Protein AF-A0A5D6XL24-F1 (afdb_monomer_lite)

Radius of gyration: 28.13 Å; chains: 1; bounding box: 48×49×98 Å

Structure (mmCIF, N/CA/C/O backbone):
data_AF-A0A5D6XL24-F1
#
_entry.id   AF-A0A5D6XL24-F1
#
loop_
_atom_site.group_PDB
_atom_site.id
_atom_site.type_symbol
_atom_site.label_atom_id
_atom_site.label_alt_id
_atom_site.label_comp_id
_atom_site.label_asym_id
_atom_site.label_entity_id
_atom_site.label_seq_id
_atom_site.pdbx_PDB_ins_code
_atom_site.Cartn_x
_atom_site.Cartn_y
_atom_site.Cartn_z
_atom_site.occupancy
_atom_site.B_iso_or_equiv
_atom_site.auth_seq_id
_atom_site.auth_comp_id
_atom_site.auth_asym_id
_atom_site.auth_atom_id
_atom_site.pdbx_PDB_model_num
ATOM 1 N N . MET A 1 1 ? -15.319 -16.644 71.732 1.00 68.75 1 MET A N 1
ATOM 2 C CA . MET A 1 1 ? -14.221 -17.436 71.135 1.00 68.75 1 MET A CA 1
ATOM 3 C C . MET A 1 1 ? -14.433 -17.810 69.665 1.00 68.75 1 MET A C 1
ATOM 5 O O . MET A 1 1 ? -13.735 -17.250 68.830 1.00 68.75 1 MET A O 1
ATOM 9 N N . GLU A 1 2 ? -15.360 -18.699 69.285 1.00 84.12 2 GLU A N 1
ATOM 10 C CA . GLU A 1 2 ? -15.433 -19.182 67.883 1.00 84.12 2 GLU A CA 1
ATOM 11 C C . GLU A 1 2 ? -15.864 -18.101 66.864 1.00 84.12 2 GLU A C 1
ATOM 13 O O . GLU A 1 2 ? -15.316 -18.002 65.763 1.00 84.12 2 GLU A O 1
ATOM 18 N N . LEU A 1 3 ? -16.807 -17.234 67.251 1.00 85.12 3 LEU A N 1
ATOM 19 C CA . LEU A 1 3 ? -17.254 -16.092 66.442 1.00 85.12 3 LEU A CA 1
ATOM 20 C C . LEU A 1 3 ? -16.160 -15.030 66.265 1.00 85.12 3 LEU A C 1
ATOM 22 O O . LEU A 1 3 ? -15.996 -14.491 65.174 1.00 85.12 3 LEU A O 1
ATOM 26 N N . GLU A 1 4 ? -15.365 -14.767 67.300 1.00 88.06 4 GLU A N 1
ATOM 27 C CA . GLU A 1 4 ? -14.260 -13.799 67.238 1.00 88.06 4 GLU A CA 1
ATOM 28 C C . GLU A 1 4 ? -13.147 -14.275 66.304 1.00 88.06 4 GLU A C 1
ATOM 30 O O . GLU A 1 4 ? -12.581 -13.480 65.553 1.00 88.06 4 GLU A O 1
ATOM 35 N N . PHE A 1 5 ? -12.868 -15.581 66.294 1.00 90.62 5 PHE A N 1
ATOM 36 C CA . PHE A 1 5 ? -11.918 -16.178 65.361 1.00 90.62 5 PHE A CA 1
ATOM 37 C C . PHE A 1 5 ? -12.410 -16.071 63.910 1.00 90.62 5 PHE A C 1
ATOM 39 O O . PHE A 1 5 ? -11.653 -15.681 63.017 1.00 90.62 5 PHE A O 1
ATOM 46 N N . LYS A 1 6 ? -13.703 -16.337 63.671 1.00 91.56 6 LYS A N 1
ATOM 47 C CA . LYS A 1 6 ? -14.336 -16.144 62.355 1.00 91.56 6 LYS A CA 1
ATOM 48 C C . LYS A 1 6 ? -14.276 -14.677 61.914 1.00 91.56 6 LYS A C 1
ATOM 50 O O . LYS A 1 6 ? -13.905 -14.421 60.769 1.00 91.56 6 LYS A O 1
ATOM 55 N N . CYS A 1 7 ? -14.540 -13.730 62.817 1.00 91.88 7 CYS A N 1
ATOM 56 C CA . CYS A 1 7 ? -14.430 -12.293 62.551 1.00 91.88 7 CYS A CA 1
ATOM 57 C C . CYS A 1 7 ? -12.998 -11.888 62.171 1.00 91.88 7 CYS A C 1
ATOM 59 O O . CYS A 1 7 ? -12.798 -11.294 61.115 1.00 91.88 7 CYS A O 1
ATOM 61 N N . LYS A 1 8 ? -11.986 -12.287 62.957 1.00 93.00 8 LYS A N 1
ATOM 62 C CA . LYS A 1 8 ? -10.567 -12.008 62.656 1.00 93.00 8 LYS A CA 1
ATOM 63 C C . LYS A 1 8 ? -10.113 -12.595 61.318 1.00 93.00 8 LYS A C 1
ATOM 65 O O . LYS A 1 8 ? -9.326 -11.975 60.605 1.00 93.00 8 LYS A O 1
ATOM 70 N N . ARG A 1 9 ? -10.612 -13.780 60.955 1.00 92.94 9 ARG A N 1
ATOM 71 C CA . ARG A 1 9 ? -10.308 -14.426 59.669 1.00 92.94 9 ARG A CA 1
ATOM 72 C C . ARG A 1 9 ? -10.971 -13.711 58.489 1.00 92.94 9 ARG A C 1
ATOM 74 O O . ARG A 1 9 ? -10.392 -13.630 57.410 1.00 92.94 9 ARG A O 1
ATOM 81 N N . LEU A 1 10 ? -12.194 -13.215 58.669 1.00 92.12 10 LEU A N 1
ATOM 82 C CA . LEU A 1 10 ? -12.898 -12.455 57.635 1.00 92.12 10 LEU A CA 1
ATOM 83 C C . LEU A 1 10 ? -12.269 -11.076 57.425 1.00 92.12 10 LEU A C 1
ATOM 85 O O . LEU A 1 10 ? -12.111 -10.669 56.278 1.00 92.12 10 LEU A O 1
ATOM 89 N N . THR A 1 11 ? -11.838 -10.390 58.486 1.00 92.56 11 THR A N 1
ATOM 90 C CA . THR A 1 11 ? -11.171 -9.084 58.362 1.00 92.56 11 THR A CA 1
ATOM 91 C C . THR A 1 11 ? -9.822 -9.187 57.655 1.00 92.56 11 THR A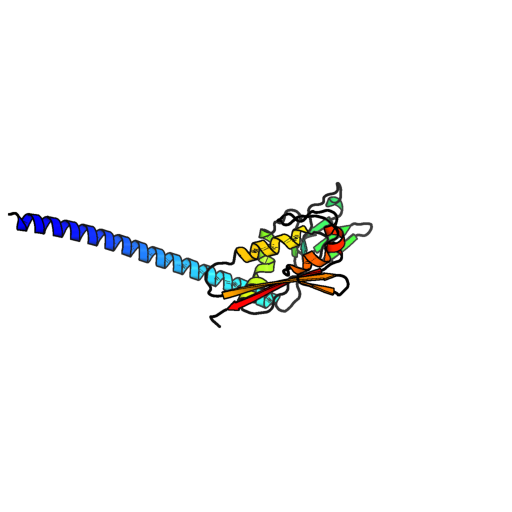 C 1
ATOM 93 O O . THR A 1 11 ? -9.527 -8.355 56.800 1.00 92.56 11 THR A O 1
ATOM 96 N N . THR A 1 12 ? -9.034 -10.233 57.922 1.00 92.56 12 THR A N 1
ATOM 97 C CA . THR A 1 12 ? -7.778 -10.489 57.189 1.00 92.56 12 THR A CA 1
ATOM 98 C C . THR A 1 12 ? -8.023 -10.805 55.715 1.00 92.56 12 THR A C 1
ATOM 100 O O . THR A 1 12 ? -7.336 -10.253 54.857 1.00 92.56 12 THR A O 1
ATOM 103 N N . LYS A 1 13 ? -9.037 -11.620 55.391 1.00 93.94 13 LYS A N 1
ATOM 104 C CA . LYS A 1 13 ? -9.430 -11.869 53.991 1.00 93.94 13 LYS A CA 1
ATOM 105 C C . LYS A 1 13 ? -9.904 -10.598 53.283 1.00 93.94 13 LYS A C 1
ATOM 107 O O . LYS A 1 13 ? -9.530 -10.373 52.137 1.00 93.94 13 LYS A O 1
ATOM 112 N N . LEU A 1 14 ? -10.685 -9.759 53.962 1.00 93.50 14 LEU A N 1
ATOM 113 C CA . LEU A 1 14 ? -11.158 -8.480 53.430 1.00 93.50 14 LEU A CA 1
ATOM 114 C C . LEU A 1 14 ? -9.991 -7.513 53.174 1.00 93.50 14 LEU A C 1
ATOM 116 O O . LEU A 1 14 ? -9.965 -6.846 52.144 1.00 93.50 14 LEU A O 1
ATOM 120 N N . ALA A 1 15 ? -9.018 -7.452 54.086 1.00 93.56 15 ALA A N 1
ATOM 121 C CA . ALA A 1 15 ? -7.820 -6.633 53.926 1.00 93.56 15 ALA A CA 1
ATOM 122 C C . ALA A 1 15 ? -6.964 -7.101 52.737 1.00 93.56 15 ALA A C 1
ATOM 124 O O . ALA A 1 15 ? -6.562 -6.275 51.920 1.00 93.56 15 ALA A O 1
ATOM 125 N N . ALA A 1 16 ? -6.760 -8.414 52.587 1.00 92.38 16 ALA A N 1
ATOM 126 C CA . ALA A 1 16 ? -6.043 -8.987 51.447 1.00 92.38 16 ALA A CA 1
ATOM 127 C C . ALA A 1 16 ? -6.763 -8.720 50.111 1.00 92.38 16 ALA A C 1
ATOM 129 O O . ALA A 1 16 ? -6.128 -8.306 49.144 1.00 92.38 16 ALA A O 1
ATOM 130 N N . ALA A 1 17 ? -8.092 -8.880 50.070 1.00 91.94 17 ALA A N 1
ATOM 131 C CA . ALA A 1 17 ? -8.894 -8.594 48.880 1.00 91.94 17 ALA A CA 1
ATOM 132 C C . ALA A 1 17 ? -8.852 -7.105 48.497 1.00 91.94 17 ALA A C 1
ATOM 134 O O . ALA A 1 17 ? -8.705 -6.774 47.323 1.00 91.94 17 ALA A O 1
ATOM 135 N N . ARG A 1 18 ? -8.911 -6.195 49.479 1.00 93.25 18 ARG A N 1
ATOM 136 C CA . ARG A 1 18 ? -8.769 -4.749 49.243 1.00 93.25 18 ARG A CA 1
ATOM 137 C C . ARG A 1 18 ? -7.383 -4.386 48.717 1.00 93.25 18 ARG A C 1
ATOM 139 O O . ARG A 1 18 ? -7.301 -3.603 47.780 1.00 93.25 18 ARG A O 1
ATOM 146 N N . ALA A 1 19 ? -6.322 -4.980 49.268 1.00 90.44 19 ALA A N 1
ATOM 147 C CA . ALA A 1 19 ? -4.955 -4.769 48.793 1.00 90.44 19 ALA A CA 1
ATOM 148 C C . ALA A 1 19 ? -4.774 -5.239 47.337 1.00 90.44 19 ALA A C 1
ATOM 150 O O . ALA A 1 19 ? -4.209 -4.518 46.512 1.00 90.44 19 ALA A O 1
ATOM 151 N N . GLN A 1 20 ? -5.326 -6.408 46.991 1.00 91.25 20 GLN A N 1
ATOM 152 C CA . GLN A 1 20 ? -5.359 -6.884 45.606 1.00 91.25 20 GLN A CA 1
ATOM 153 C C . GLN A 1 20 ? -6.160 -5.939 44.703 1.00 91.25 20 GLN A C 1
ATOM 155 O O . GLN A 1 20 ? -5.697 -5.587 43.621 1.00 91.25 20 GLN A O 1
ATOM 160 N N . GLN A 1 21 ? -7.322 -5.464 45.155 1.00 91.94 21 GLN A N 1
ATOM 161 C CA . GLN A 1 21 ? -8.157 -4.544 44.385 1.00 91.94 21 GLN A CA 1
ATOM 162 C C . GLN A 1 21 ? -7.471 -3.192 44.136 1.00 91.94 21 GLN A C 1
ATOM 164 O O . GLN A 1 21 ? -7.582 -2.650 43.037 1.00 91.94 21 GLN A O 1
ATOM 169 N N . THR A 1 22 ? -6.716 -2.665 45.104 1.00 90.88 22 THR A N 1
ATOM 170 C CA . THR A 1 22 ? -5.909 -1.453 44.905 1.00 90.88 22 THR A CA 1
ATOM 171 C C . THR A 1 22 ? -4.757 -1.675 43.926 1.00 90.88 22 THR A C 1
ATOM 173 O O . THR A 1 22 ? -4.517 -0.802 43.094 1.00 90.88 22 THR A O 1
ATOM 176 N N . SER A 1 23 ? -4.100 -2.844 43.959 1.00 91.88 23 SER A N 1
ATOM 177 C CA . SER A 1 23 ? -3.037 -3.197 43.001 1.00 91.88 23 SER A CA 1
ATOM 178 C C . SER A 1 23 ? -3.580 -3.262 41.574 1.00 91.88 23 SER A C 1
ATOM 180 O O . SER A 1 23 ? -3.112 -2.536 40.700 1.00 91.88 23 SER A O 1
ATOM 182 N N . PHE A 1 24 ? -4.652 -4.034 41.356 1.00 89.56 24 PHE A N 1
ATOM 183 C CA . PHE A 1 24 ? -5.295 -4.142 40.045 1.00 89.56 24 PHE A CA 1
ATOM 184 C C . PHE A 1 24 ? -5.853 -2.805 39.550 1.00 89.56 24 PHE A C 1
ATOM 186 O O . PHE A 1 24 ? -5.834 -2.534 38.350 1.00 89.56 24 PHE A O 1
ATOM 193 N N . SER A 1 25 ? -6.357 -1.946 40.440 1.00 89.75 25 SER A N 1
ATOM 194 C CA . SER A 1 25 ? -6.802 -0.605 40.050 1.00 89.75 25 SER A CA 1
ATOM 195 C C . SER A 1 25 ? -5.637 0.264 39.571 1.00 89.75 25 SER A C 1
ATOM 197 O O . SER A 1 25 ? -5.811 0.999 38.601 1.00 89.75 25 SER A O 1
ATOM 199 N N . GLY A 1 26 ? -4.473 0.185 40.222 1.00 90.12 26 GLY A N 1
ATOM 200 C CA . GLY A 1 26 ? -3.261 0.896 39.803 1.00 90.12 26 GLY A CA 1
ATOM 201 C C . GLY A 1 26 ? -2.696 0.378 38.477 1.00 90.12 26 GLY A C 1
ATOM 202 O O . GLY A 1 26 ? -2.314 1.160 37.611 1.00 90.12 26 GLY A O 1
ATOM 203 N N . GLU A 1 27 ? -2.711 -0.937 38.268 1.00 89.75 27 GLU A N 1
ATOM 204 C CA . GLU A 1 27 ? -2.311 -1.545 36.992 1.00 89.75 27 GLU A CA 1
ATOM 205 C C . GLU A 1 27 ? -3.253 -1.133 35.849 1.00 89.75 27 GLU A C 1
ATOM 207 O O . GLU A 1 27 ? -2.798 -0.761 34.767 1.00 89.75 27 GLU A O 1
ATOM 212 N N . ASN A 1 28 ? -4.567 -1.105 36.095 1.00 86.69 28 ASN A N 1
ATOM 213 C CA . ASN A 1 28 ? -5.549 -0.665 35.104 1.00 86.69 28 ASN A CA 1
ATOM 214 C C . ASN A 1 28 ? -5.407 0.819 34.738 1.00 86.69 28 ASN A C 1
ATOM 216 O O . ASN A 1 28 ? -5.603 1.183 33.576 1.00 86.69 28 ASN A O 1
ATOM 220 N N . THR A 1 29 ? -5.085 1.698 35.692 1.00 90.06 29 THR A N 1
ATOM 221 C CA . THR A 1 29 ? -4.832 3.111 35.371 1.00 90.06 29 THR A CA 1
ATOM 222 C C . THR A 1 29 ? -3.547 3.269 34.567 1.00 90.06 29 THR A C 1
ATOM 224 O O . THR A 1 29 ? -3.557 4.014 33.588 1.00 90.06 29 THR A O 1
ATOM 227 N N . ALA A 1 30 ? -2.488 2.524 34.896 1.00 91.12 30 ALA A N 1
ATOM 228 C CA . ALA A 1 30 ? -1.249 2.521 34.123 1.00 91.12 30 ALA A CA 1
ATOM 229 C C . ALA A 1 30 ? -1.480 2.047 32.677 1.00 91.12 30 ALA A C 1
ATOM 231 O O . ALA A 1 30 ? -1.085 2.736 31.739 1.00 91.12 30 ALA A O 1
ATOM 232 N N . MET A 1 31 ? -2.208 0.940 32.481 1.00 88.06 31 MET A N 1
ATOM 233 C CA . MET A 1 31 ? -2.565 0.442 31.144 1.00 88.06 31 MET A CA 1
ATOM 234 C C . MET A 1 31 ? -3.417 1.437 30.344 1.00 88.06 31 MET A C 1
ATOM 236 O O . MET A 1 31 ? -3.244 1.580 29.137 1.00 88.06 31 MET A O 1
ATOM 240 N N . ARG A 1 32 ? -4.337 2.159 30.995 1.00 87.12 32 ARG A N 1
ATOM 241 C CA . ARG A 1 32 ? -5.140 3.197 30.324 1.00 87.12 32 ARG A CA 1
ATOM 242 C C . ARG A 1 32 ? -4.302 4.401 29.904 1.00 87.12 32 ARG A C 1
ATOM 244 O O . ARG A 1 32 ? -4.592 5.003 28.874 1.00 87.12 32 ARG A O 1
ATOM 251 N N . MET A 1 33 ? -3.291 4.766 30.688 1.00 90.38 33 MET A N 1
ATOM 252 C CA . MET A 1 33 ? -2.374 5.852 30.340 1.00 90.38 33 MET A CA 1
ATOM 253 C C . MET A 1 33 ? -1.497 5.471 29.145 1.00 90.38 33 MET A C 1
ATOM 255 O O . MET A 1 33 ? -1.446 6.230 28.181 1.00 90.38 33 MET A O 1
ATOM 259 N N . THR A 1 34 ? -0.907 4.272 29.144 1.00 90.50 34 THR A N 1
ATOM 260 C CA . THR A 1 34 ? -0.096 3.802 28.008 1.00 90.50 34 THR A CA 1
ATOM 261 C C . THR A 1 34 ? -0.927 3.645 26.734 1.00 90.50 34 THR A C 1
ATOM 263 O O . THR A 1 34 ? -0.466 4.019 25.657 1.00 90.50 34 THR A O 1
ATOM 266 N N . ALA A 1 35 ? -2.176 3.174 26.837 1.00 83.50 35 ALA A N 1
ATOM 267 C CA . ALA A 1 35 ? -3.100 3.119 25.702 1.00 83.50 35 ALA A CA 1
ATOM 268 C C . ALA A 1 35 ? -3.354 4.512 25.101 1.00 83.50 35 ALA A C 1
ATOM 270 O O . ALA A 1 35 ? -3.243 4.685 23.891 1.00 83.50 35 ALA A O 1
ATOM 271 N N . ARG A 1 36 ? -3.600 5.529 25.940 1.00 86.50 36 ARG A N 1
ATOM 272 C CA . ARG A 1 36 ? -3.783 6.920 25.487 1.00 86.50 36 ARG A CA 1
ATOM 273 C C . ARG A 1 36 ? -2.531 7.499 24.835 1.00 86.50 36 ARG A C 1
ATOM 275 O O . ARG A 1 36 ? -2.643 8.234 23.859 1.00 86.50 36 ARG A O 1
ATOM 282 N N . GLU A 1 37 ? -1.348 7.192 25.358 1.00 89.94 37 GLU A N 1
ATOM 283 C CA . GLU A 1 37 ? -0.078 7.623 24.762 1.00 89.94 37 GLU A CA 1
ATOM 284 C C . GLU A 1 37 ? 0.131 6.994 23.379 1.00 89.94 37 GLU A C 1
ATOM 286 O O . GLU A 1 37 ? 0.465 7.696 22.424 1.00 89.94 37 GLU A O 1
ATOM 291 N N . LEU A 1 38 ? -0.134 5.692 23.242 1.00 81.25 38 LEU A N 1
ATOM 292 C CA . LEU A 1 38 ? -0.108 4.983 21.960 1.00 81.25 38 LEU A CA 1
ATOM 293 C C . LEU A 1 38 ? -1.138 5.553 20.971 1.00 81.25 38 LEU A C 1
ATOM 295 O O . LEU A 1 38 ? -0.808 5.786 19.807 1.00 81.25 38 LEU A O 1
ATOM 299 N N . GLU A 1 39 ? -2.360 5.842 21.418 1.00 81.69 39 GLU A N 1
ATOM 300 C CA . GLU A 1 39 ? -3.399 6.502 20.613 1.00 81.69 39 GLU A CA 1
ATOM 301 C C . GLU A 1 39 ? -2.982 7.916 20.174 1.00 81.69 39 GLU A C 1
ATOM 303 O O . GLU A 1 39 ? -3.166 8.301 19.019 1.00 81.69 39 GLU A O 1
ATOM 308 N N . ALA A 1 40 ? -2.367 8.699 21.063 1.00 81.50 40 ALA A N 1
ATOM 309 C CA . ALA A 1 40 ? -1.881 10.035 20.735 1.00 81.50 40 ALA A CA 1
ATOM 310 C C . ALA A 1 40 ? -0.725 9.986 19.723 1.00 81.50 40 ALA A C 1
ATOM 312 O O . ALA A 1 40 ? -0.732 10.733 18.741 1.00 81.50 40 ALA A O 1
ATOM 313 N N . MET A 1 41 ? 0.240 9.081 19.920 1.00 83.06 41 MET A N 1
ATOM 314 C CA . MET A 1 41 ? 1.359 8.891 18.993 1.00 83.06 41 MET A CA 1
ATOM 315 C C . MET A 1 41 ? 0.889 8.417 17.621 1.00 83.06 41 MET A C 1
ATOM 317 O O . MET A 1 41 ? 1.332 8.948 16.601 1.00 83.06 41 MET A O 1
ATOM 321 N N . THR A 1 42 ? -0.023 7.444 17.579 1.00 75.81 42 THR A N 1
ATOM 322 C CA . THR A 1 42 ? -0.601 6.982 16.314 1.00 75.81 42 THR A CA 1
ATOM 323 C C . THR A 1 42 ? -1.315 8.137 15.623 1.00 75.81 42 THR A C 1
ATOM 325 O O . THR A 1 42 ? -0.986 8.432 14.476 1.00 75.81 42 THR A O 1
ATOM 328 N N . LYS A 1 43 ? -2.200 8.871 16.309 1.00 75.06 43 LYS A N 1
ATOM 329 C CA . LYS A 1 43 ? -2.902 10.037 15.745 1.00 75.06 43 LYS A CA 1
ATOM 330 C C . LYS A 1 43 ? -1.948 11.100 15.185 1.00 75.06 43 LYS A C 1
ATOM 332 O O . LYS A 1 43 ? -2.201 11.626 14.102 1.00 75.06 43 LYS A O 1
ATOM 337 N N . ALA A 1 44 ? -0.837 11.383 15.865 1.00 80.94 44 ALA A N 1
ATOM 338 C CA . ALA A 1 44 ? 0.185 12.304 15.366 1.00 80.94 44 ALA A CA 1
ATOM 339 C C . ALA A 1 44 ? 0.864 11.781 14.085 1.00 80.94 44 ALA A C 1
ATOM 341 O O . ALA A 1 44 ? 1.035 12.529 13.121 1.00 80.94 44 ALA A O 1
ATOM 342 N N . ALA A 1 45 ? 1.196 10.488 14.028 1.00 80.50 45 ALA A N 1
ATOM 343 C CA . ALA A 1 45 ? 1.735 9.864 12.818 1.00 80.50 45 ALA A CA 1
ATOM 344 C C . ALA A 1 45 ? 0.733 9.919 11.646 1.00 80.50 45 ALA A C 1
ATOM 346 O O . ALA A 1 45 ? 1.119 10.233 10.516 1.00 80.50 45 ALA A O 1
ATOM 347 N N . TRP A 1 46 ? -0.558 9.690 11.915 1.00 73.94 46 TRP A N 1
ATOM 348 C CA . TRP A 1 46 ? -1.643 9.837 10.937 1.00 73.94 46 TRP A CA 1
ATOM 349 C C . TRP A 1 46 ? -1.736 11.269 10.394 1.00 73.94 46 TRP A C 1
ATOM 351 O O . TRP A 1 46 ? -1.852 11.455 9.183 1.00 73.94 46 TRP A O 1
ATOM 361 N N . GLN A 1 47 ? -1.612 12.285 11.252 1.00 75.19 47 GLN A N 1
ATOM 362 C CA . GLN A 1 47 ? -1.603 13.692 10.831 1.00 75.19 47 GLN A CA 1
ATOM 363 C C . GLN A 1 47 ? -0.414 14.022 9.920 1.00 75.19 47 GLN A C 1
ATOM 365 O O . GLN A 1 47 ? -0.597 14.665 8.887 1.00 75.19 47 GLN A O 1
ATOM 370 N N . GLN A 1 48 ? 0.788 13.534 10.239 1.00 81.19 48 GLN A N 1
ATOM 371 C CA . GLN A 1 48 ? 1.966 13.735 9.384 1.00 81.19 48 GLN A CA 1
ATOM 372 C C . GLN A 1 48 ? 1.803 13.082 8.003 1.00 81.19 48 GLN A C 1
ATOM 374 O O . GLN A 1 48 ? 2.206 13.649 6.984 1.00 81.19 48 GLN A O 1
ATOM 379 N N . LEU A 1 49 ? 1.215 11.882 7.950 1.00 76.50 49 LEU A N 1
ATOM 380 C CA . LEU A 1 49 ? 0.900 11.201 6.691 1.00 76.50 49 LEU A CA 1
ATOM 381 C C . LEU A 1 49 ? -0.161 11.959 5.884 1.00 76.50 49 LEU A C 1
ATOM 383 O O . LEU A 1 49 ? -0.019 12.067 4.666 1.00 76.50 49 LEU A O 1
ATOM 387 N N . ALA A 1 50 ? -1.175 12.518 6.546 1.00 71.12 50 ALA A N 1
ATOM 388 C CA . ALA A 1 50 ? -2.211 13.326 5.908 1.00 71.12 50 ALA A CA 1
ATOM 389 C C . ALA A 1 50 ? -1.653 14.642 5.336 1.00 71.12 50 ALA A C 1
ATOM 391 O O . ALA A 1 50 ? -1.979 15.011 4.212 1.00 71.12 50 ALA A O 1
ATOM 392 N N . GLU A 1 51 ? -0.756 15.328 6.046 1.00 76.75 51 GLU A N 1
ATOM 393 C CA . GLU A 1 51 ? -0.099 16.534 5.525 1.00 76.75 51 GLU A CA 1
ATOM 394 C C . GLU A 1 51 ? 0.760 16.218 4.291 1.00 76.75 51 GLU A C 1
ATOM 396 O O . GLU A 1 51 ? 0.703 16.918 3.275 1.00 76.75 51 GLU A O 1
ATOM 401 N N . LYS A 1 52 ? 1.520 15.113 4.347 1.00 73.38 52 LYS A N 1
ATOM 402 C CA . LYS A 1 52 ? 2.225 14.595 3.171 1.00 73.38 52 LYS A CA 1
ATOM 403 C C . LYS A 1 52 ? 1.238 14.316 2.043 1.00 73.38 52 LYS A C 1
ATOM 405 O O . LYS A 1 52 ? 1.512 14.717 0.922 1.00 73.38 52 LYS A O 1
ATOM 410 N N . TYR A 1 53 ? 0.095 13.689 2.316 1.00 70.44 53 TYR A N 1
ATOM 411 C CA . TYR A 1 53 ? -0.934 13.446 1.306 1.00 70.44 53 TYR A CA 1
ATOM 412 C C . TYR A 1 53 ? -1.422 14.734 0.634 1.00 70.44 53 TYR A C 1
ATOM 414 O O . TYR A 1 53 ? -1.450 14.772 -0.590 1.00 70.44 53 TYR A O 1
ATOM 422 N N . TYR A 1 54 ? -1.746 15.792 1.382 1.00 64.12 54 TYR A N 1
ATOM 423 C CA . TYR A 1 54 ? -2.208 17.050 0.781 1.00 64.12 54 TYR A CA 1
ATOM 424 C C . TYR A 1 54 ? -1.203 17.596 -0.240 1.00 64.12 54 TYR A C 1
ATOM 426 O O . TYR A 1 54 ? -1.581 17.918 -1.364 1.00 64.12 54 TYR A O 1
ATOM 434 N N . LYS A 1 55 ? 0.093 17.575 0.095 1.00 65.00 55 LYS A N 1
ATOM 435 C CA . LYS A 1 55 ? 1.184 17.958 -0.823 1.00 65.00 55 LYS A CA 1
ATOM 436 C C . LYS A 1 55 ? 1.305 17.039 -2.045 1.00 65.00 55 LYS A C 1
ATOM 438 O O . LYS A 1 55 ? 1.833 17.447 -3.072 1.00 65.00 55 LYS A 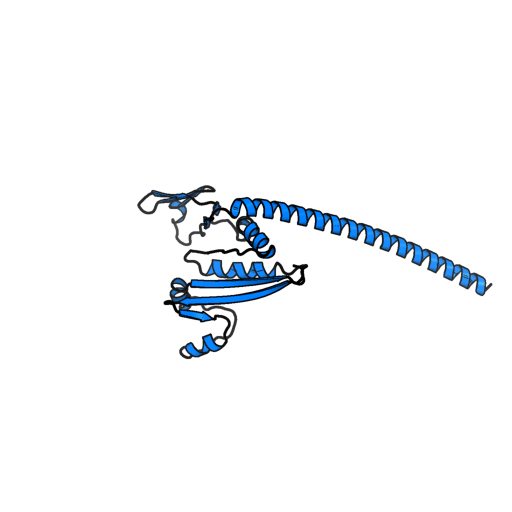O 1
ATOM 443 N N . LEU A 1 56 ? 0.854 15.793 -1.923 1.00 65.75 56 LEU A N 1
ATOM 444 C CA . LEU A 1 56 ? 0.920 14.764 -2.961 1.00 65.75 56 LEU A CA 1
ATOM 445 C C . LEU A 1 56 ? -0.344 14.692 -3.826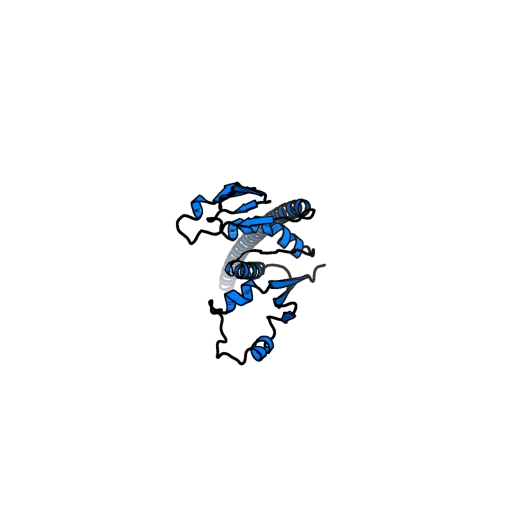 1.00 65.75 56 LEU A C 1
ATOM 447 O O . LEU A 1 56 ? -0.282 14.151 -4.925 1.00 65.75 56 LEU A O 1
ATOM 451 N N . SER A 1 57 ? -1.473 15.208 -3.340 1.00 64.56 57 SER A N 1
ATOM 452 C CA . SER A 1 57 ? -2.775 15.139 -4.013 1.00 64.56 57 SER A CA 1
ATOM 453 C C . SER A 1 57 ? -2.853 15.989 -5.285 1.00 64.56 57 SER A C 1
ATOM 455 O O . SER A 1 57 ? -3.659 15.696 -6.162 1.00 64.56 57 SER A O 1
ATOM 457 N N . ASP A 1 58 ? -1.969 16.978 -5.421 1.00 70.81 58 ASP A N 1
ATOM 458 C CA . ASP A 1 58 ? -1.968 17.935 -6.533 1.00 70.81 58 ASP A CA 1
ATOM 459 C C . ASP A 1 58 ? -1.134 17.470 -7.748 1.00 70.81 58 ASP A C 1
ATOM 461 O O . ASP A 1 58 ? -1.059 18.143 -8.774 1.00 70.81 58 ASP A O 1
ATOM 465 N N . ARG A 1 59 ? -0.464 16.306 -7.669 1.00 79.75 59 ARG A N 1
ATOM 466 C CA . ARG A 1 59 ? 0.392 15.818 -8.763 1.00 79.75 59 ARG A CA 1
ATOM 467 C C . ARG A 1 59 ? 0.463 14.295 -8.852 1.00 79.75 59 ARG A C 1
ATOM 469 O O . ARG A 1 59 ? 0.645 13.593 -7.861 1.00 79.75 59 ARG A O 1
ATOM 476 N N . VAL A 1 60 ? 0.441 13.778 -10.084 1.00 86.12 60 VAL A N 1
ATOM 477 C CA . VAL A 1 60 ? 0.768 12.371 -10.368 1.00 86.12 60 VAL A CA 1
ATOM 478 C C . VAL A 1 60 ? 2.236 12.102 -10.044 1.00 86.12 60 VAL A C 1
ATOM 480 O O . VAL A 1 60 ? 3.124 12.763 -10.585 1.00 86.12 60 VAL A O 1
ATOM 483 N N . ARG A 1 61 ? 2.484 11.090 -9.206 1.00 86.94 61 ARG A N 1
ATOM 484 C CA . ARG A 1 61 ? 3.833 10.633 -8.866 1.00 86.94 61 ARG A CA 1
ATOM 485 C C . ARG A 1 61 ? 4.246 9.386 -9.627 1.00 86.94 61 ARG A C 1
ATOM 487 O O . ARG A 1 61 ? 3.468 8.444 -9.766 1.00 86.94 61 ARG A O 1
ATOM 494 N N . VAL A 1 62 ? 5.511 9.352 -10.023 1.00 89.12 62 VAL A N 1
ATOM 495 C CA . VAL A 1 62 ? 6.163 8.225 -10.677 1.00 89.12 62 VAL A CA 1
ATOM 496 C C . VAL A 1 62 ? 7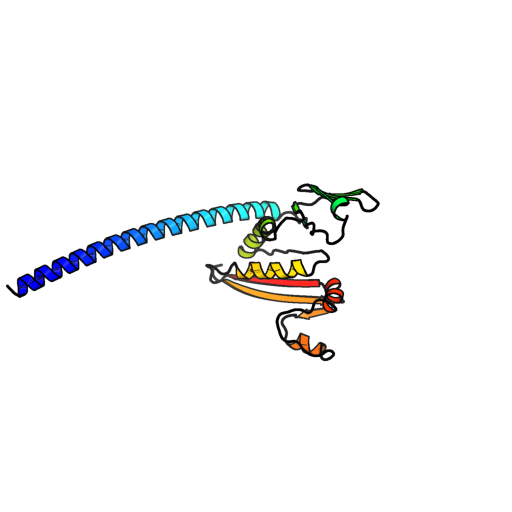.366 7.797 -9.849 1.00 89.12 62 VAL A C 1
ATOM 498 O O . VAL A 1 62 ? 8.361 8.509 -9.716 1.00 89.12 62 VAL A O 1
ATOM 501 N N . ILE A 1 63 ? 7.270 6.590 -9.305 1.00 89.38 63 ILE A N 1
ATOM 502 C CA . ILE A 1 63 ? 8.324 5.950 -8.523 1.00 89.38 63 ILE A CA 1
ATOM 503 C C . ILE A 1 63 ? 8.945 4.854 -9.382 1.00 89.38 63 ILE A C 1
ATOM 505 O O . ILE A 1 63 ? 8.238 4.001 -9.919 1.00 89.38 63 ILE A O 1
ATOM 509 N N . CYS A 1 64 ? 10.269 4.854 -9.484 1.00 89.69 64 CYS A N 1
ATOM 510 C CA . CYS A 1 64 ? 11.022 3.809 -10.159 1.00 89.69 64 CYS A CA 1
ATOM 511 C C . CYS A 1 64 ? 11.582 2.819 -9.134 1.00 89.69 64 CYS A C 1
ATOM 513 O O . CYS A 1 64 ? 12.105 3.221 -8.096 1.00 89.69 64 CYS A O 1
ATOM 515 N N . ARG A 1 65 ? 11.515 1.519 -9.435 1.00 88.44 65 ARG A N 1
ATOM 516 C CA . ARG A 1 65 ? 12.230 0.479 -8.690 1.00 88.44 65 ARG A CA 1
ATOM 517 C C . ARG A 1 65 ? 13.111 -0.305 -9.645 1.00 88.44 65 ARG A C 1
ATOM 519 O O . ARG A 1 65 ? 12.602 -0.981 -10.539 1.00 88.44 65 ARG A O 1
ATOM 526 N N . VAL A 1 66 ? 14.417 -0.253 -9.418 1.00 85.94 66 VAL A N 1
ATOM 527 C CA . VAL A 1 66 ? 15.376 -1.079 -10.146 1.00 85.94 66 VAL A CA 1
ATOM 528 C C . VAL A 1 66 ? 15.309 -2.496 -9.580 1.00 85.94 66 VAL A C 1
ATOM 530 O O . VAL A 1 66 ? 15.353 -2.698 -8.369 1.00 85.94 66 VAL A O 1
ATOM 533 N N . ARG A 1 67 ? 15.146 -3.495 -10.450 1.00 79.81 67 ARG A N 1
ATOM 534 C CA . ARG A 1 67 ? 15.181 -4.905 -10.045 1.00 79.81 67 ARG A CA 1
ATOM 535 C C . ARG A 1 67 ? 16.628 -5.382 -10.002 1.00 79.81 67 ARG A C 1
ATOM 537 O O . ARG A 1 67 ? 17.415 -4.998 -10.861 1.00 79.81 67 ARG A O 1
ATOM 544 N N . THR A 1 68 ? 16.935 -6.278 -9.067 1.00 77.62 68 THR A N 1
ATOM 545 C CA . THR A 1 68 ? 18.201 -7.015 -9.045 1.00 77.62 68 THR A CA 1
ATOM 546 C C . THR A 1 68 ? 18.440 -7.688 -10.400 1.00 77.62 68 THR A C 1
ATOM 548 O O . THR A 1 68 ? 17.584 -8.466 -10.849 1.00 77.62 68 THR A O 1
ATOM 551 N N . PRO A 1 69 ? 19.541 -7.357 -11.089 1.00 69.62 69 PRO A N 1
ATOM 552 C CA . PRO A 1 69 ? 19.817 -7.907 -12.402 1.00 69.62 69 PRO A CA 1
ATOM 553 C C . PRO A 1 69 ? 20.056 -9.412 -12.325 1.00 69.62 69 PRO A C 1
ATOM 555 O O . PRO A 1 69 ? 20.762 -9.917 -11.460 1.00 69.62 69 PRO A O 1
ATOM 558 N N . THR A 1 70 ? 19.449 -10.140 -13.256 1.00 67.62 70 THR A N 1
ATOM 559 C CA . THR A 1 70 ? 19.587 -11.598 -13.368 1.00 67.62 70 THR A CA 1
ATOM 560 C C . THR A 1 70 ? 20.698 -12.014 -14.331 1.00 67.62 70 THR A C 1
ATOM 562 O O . THR A 1 70 ? 21.115 -13.169 -14.317 1.00 67.62 70 THR A O 1
ATOM 565 N N . ALA A 1 71 ? 21.189 -11.089 -15.160 1.00 68.19 71 ALA A N 1
ATOM 566 C CA . ALA A 1 71 ? 22.262 -11.316 -16.122 1.00 68.19 71 ALA A CA 1
ATOM 567 C C . ALA A 1 71 ? 23.577 -10.681 -15.643 1.00 68.19 71 ALA A C 1
ATOM 569 O O . ALA A 1 71 ? 23.592 -9.544 -15.164 1.00 68.19 71 ALA A O 1
ATOM 570 N N . ARG A 1 72 ? 24.695 -11.402 -15.816 1.00 61.91 72 ARG A N 1
ATOM 571 C CA . ARG A 1 72 ? 26.040 -10.875 -15.529 1.00 61.91 72 ARG A CA 1
ATOM 572 C C . ARG A 1 72 ? 26.311 -9.648 -16.410 1.00 61.91 72 ARG A C 1
ATOM 574 O O . ARG A 1 72 ? 26.110 -9.715 -17.617 1.00 61.91 72 ARG A O 1
ATOM 581 N N . GLY A 1 73 ? 26.763 -8.547 -15.807 1.00 61.34 73 GLY A N 1
ATOM 582 C CA . GLY A 1 73 ? 27.096 -7.301 -16.518 1.00 61.34 73 GLY A CA 1
ATOM 583 C C . GLY A 1 73 ? 25.930 -6.327 -16.745 1.00 61.34 73 GLY A C 1
ATOM 584 O O . GLY A 1 73 ? 26.128 -5.275 -17.343 1.00 61.34 73 GLY A O 1
ATOM 585 N N . ALA A 1 74 ? 24.718 -6.618 -16.259 1.00 63.19 74 ALA A N 1
ATOM 586 C CA . ALA A 1 74 ? 23.604 -5.665 -16.340 1.00 63.19 74 ALA A CA 1
ATOM 587 C C . ALA A 1 74 ? 23.702 -4.521 -15.304 1.00 63.19 74 ALA A C 1
ATOM 589 O O . ALA A 1 74 ? 23.149 -3.447 -15.527 1.00 63.19 74 ALA A O 1
ATOM 590 N N . GLU A 1 75 ? 24.443 -4.714 -14.205 1.00 63.62 75 GLU A N 1
ATOM 591 C CA . GLU A 1 75 ? 24.701 -3.671 -13.192 1.00 63.62 75 GLU A CA 1
ATOM 592 C C . GLU A 1 75 ? 25.526 -2.510 -13.751 1.00 63.62 75 GLU A C 1
ATOM 594 O O . GLU A 1 75 ? 25.276 -1.355 -13.426 1.00 63.62 75 GLU A O 1
ATOM 599 N N . THR A 1 76 ? 26.461 -2.794 -14.661 1.00 64.44 76 THR A N 1
ATOM 600 C CA . THR A 1 76 ? 27.361 -1.790 -15.251 1.00 64.44 76 THR A CA 1
ATOM 601 C C . THR A 1 76 ? 26.681 -0.834 -16.234 1.00 64.44 76 THR A C 1
ATOM 603 O O . THR A 1 76 ? 27.333 0.074 -16.738 1.00 64.44 76 THR A O 1
ATOM 606 N N . LEU A 1 77 ? 25.389 -1.025 -16.519 1.00 74.44 77 LEU A N 1
ATOM 607 C CA . LEU A 1 77 ? 24.617 -0.221 -17.475 1.00 74.44 77 LEU A CA 1
ATOM 608 C C . LEU A 1 77 ? 23.604 0.709 -16.785 1.00 74.44 77 LEU A C 1
ATOM 610 O O . LEU A 1 77 ? 22.895 1.452 -17.467 1.00 74.44 77 LEU A O 1
ATOM 614 N N . LEU A 1 78 ? 23.513 0.660 -15.452 1.00 82.12 78 LEU A N 1
ATOM 615 C CA . LEU A 1 78 ? 22.519 1.370 -14.648 1.00 82.12 78 LEU A CA 1
ATOM 616 C C . LEU A 1 78 ? 23.196 2.173 -13.535 1.00 82.12 78 LEU A C 1
ATOM 618 O O . LEU A 1 78 ? 23.868 1.617 -12.673 1.00 82.12 78 LEU A O 1
ATOM 622 N N . TRP A 1 79 ? 22.938 3.480 -13.493 1.00 85.19 79 TRP A N 1
ATOM 623 C CA . TRP A 1 79 ? 23.375 4.354 -12.404 1.00 85.19 79 TRP A CA 1
ATOM 624 C C . TRP A 1 79 ? 22.166 5.040 -11.786 1.00 85.19 79 TRP A C 1
ATOM 626 O O . TRP A 1 79 ? 21.432 5.769 -12.456 1.00 85.19 79 TRP A O 1
ATOM 636 N N . HIS A 1 80 ? 21.960 4.832 -10.490 1.00 88.19 80 HIS A N 1
ATOM 637 C CA . HIS A 1 80 ? 20.830 5.398 -9.763 1.00 88.19 80 HIS A CA 1
ATOM 638 C C . HIS A 1 80 ? 21.257 6.559 -8.856 1.00 88.19 80 HIS A C 1
ATOM 640 O O . HIS A 1 80 ? 22.283 6.538 -8.177 1.00 88.19 80 HIS A O 1
ATOM 646 N N . ARG A 1 81 ? 20.414 7.587 -8.811 1.00 88.19 81 ARG A N 1
ATOM 647 C CA . ARG A 1 81 ? 20.406 8.667 -7.817 1.00 88.19 81 ARG A CA 1
ATOM 648 C C . ARG A 1 81 ? 18.987 8.745 -7.247 1.00 88.19 81 ARG A C 1
ATOM 650 O O . ARG A 1 81 ? 18.063 8.326 -7.939 1.00 88.19 81 ARG A O 1
ATOM 657 N N . PRO A 1 82 ? 18.772 9.347 -6.065 1.00 88.31 82 PRO A N 1
ATOM 658 C CA . PRO A 1 82 ? 17.459 9.344 -5.409 1.00 88.31 82 PRO A CA 1
ATOM 659 C C . PRO A 1 82 ? 16.272 9.799 -6.281 1.00 88.31 82 PRO A C 1
ATOM 661 O O . PRO A 1 82 ? 15.165 9.313 -6.087 1.00 88.31 82 PRO A O 1
ATOM 664 N N . HIS A 1 83 ? 16.504 10.682 -7.260 1.00 91.12 83 HIS A N 1
ATOM 665 C CA . HIS A 1 83 ? 15.472 11.253 -8.143 1.00 91.12 83 HIS A CA 1
ATOM 666 C C . HIS A 1 83 ? 15.785 11.088 -9.640 1.00 91.12 83 HIS A C 1
ATOM 668 O O . HIS A 1 83 ? 15.147 11.707 -10.492 1.00 91.12 83 HIS A O 1
ATOM 674 N N . SER A 1 84 ? 16.807 10.303 -9.996 1.00 92.31 84 SER A N 1
ATOM 675 C CA . SER A 1 84 ? 17.144 10.090 -11.405 1.00 92.31 84 SER A CA 1
ATOM 676 C C . SER A 1 84 ? 17.797 8.742 -11.647 1.00 92.31 84 SER A C 1
ATOM 678 O O . SER A 1 84 ? 18.702 8.353 -10.910 1.00 92.31 84 SER A O 1
ATOM 680 N N . LEU A 1 85 ? 17.403 8.084 -12.729 1.00 90.88 85 LEU A N 1
ATOM 681 C CA . LEU A 1 85 ? 18.008 6.850 -13.206 1.00 90.88 85 LEU A CA 1
ATOM 682 C C . LEU A 1 85 ? 18.679 7.110 -14.551 1.00 90.88 85 LEU A C 1
ATOM 684 O O . LEU A 1 85 ? 18.052 7.641 -15.468 1.00 90.88 85 LEU A O 1
ATOM 688 N N . LEU A 1 86 ? 19.945 6.732 -14.660 1.00 88.44 86 LEU A N 1
ATOM 689 C CA . LEU A 1 86 ? 20.708 6.795 -15.894 1.00 88.44 86 LEU A CA 1
ATOM 690 C C . LEU A 1 86 ? 20.917 5.378 -16.425 1.00 88.44 86 LEU A C 1
ATOM 692 O O . LEU A 1 86 ? 21.326 4.486 -15.683 1.00 88.44 86 LEU A O 1
ATOM 696 N N . VAL A 1 87 ? 20.601 5.188 -17.702 1.00 86.38 87 VAL A N 1
ATOM 697 C CA . VAL A 1 87 ? 20.675 3.904 -18.404 1.00 86.38 87 VAL A CA 1
ATOM 698 C C . VAL A 1 87 ? 21.609 4.078 -19.597 1.00 86.38 87 VAL A C 1
ATOM 700 O O . VAL A 1 87 ? 21.362 4.949 -20.430 1.00 86.38 87 VAL A O 1
AT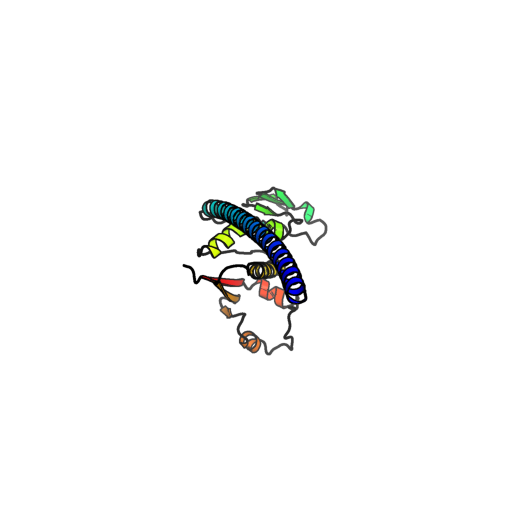OM 703 N N . ALA A 1 88 ? 22.676 3.283 -19.689 1.00 81.00 88 ALA A N 1
ATOM 704 C CA . ALA A 1 88 ? 23.576 3.277 -20.845 1.00 81.00 88 ALA A CA 1
ATOM 705 C C . ALA A 1 88 ? 23.403 1.981 -21.642 1.00 81.00 88 ALA A C 1
ATOM 707 O O . ALA A 1 88 ? 24.086 0.991 -21.405 1.00 81.00 88 ALA A O 1
ATOM 708 N N . LEU A 1 89 ? 22.478 1.990 -22.601 1.00 74.50 89 LEU A N 1
ATOM 709 C CA . LEU A 1 89 ? 22.233 0.880 -23.528 1.00 74.50 89 LEU A CA 1
ATOM 710 C C . LEU A 1 89 ? 22.463 1.383 -24.953 1.00 74.50 89 LEU A C 1
ATOM 712 O O . LEU A 1 89 ? 21.532 1.815 -25.625 1.00 74.50 89 LEU A O 1
ATOM 716 N N . GLY A 1 90 ? 23.726 1.438 -25.385 1.00 72.75 90 GLY A N 1
ATOM 717 C CA . GLY A 1 90 ? 24.131 2.023 -26.676 1.00 72.75 90 GLY A CA 1
ATOM 718 C C . GLY A 1 90 ? 24.021 3.556 -26.745 1.00 72.75 90 GLY A C 1
ATOM 719 O O . GLY A 1 90 ? 24.831 4.198 -27.407 1.00 72.75 90 GLY A O 1
ATOM 720 N N . ARG A 1 91 ? 23.083 4.154 -26.002 1.00 75.12 91 ARG A N 1
ATOM 721 C CA . ARG A 1 91 ? 22.952 5.589 -25.728 1.00 75.12 91 ARG A CA 1
ATOM 722 C C . ARG A 1 91 ? 22.734 5.800 -24.233 1.00 75.12 91 ARG A C 1
ATOM 724 O O . ARG A 1 91 ? 22.079 4.992 -23.578 1.00 75.12 91 ARG A O 1
ATOM 731 N N . THR A 1 92 ? 23.281 6.892 -23.708 1.00 82.25 92 THR A N 1
ATOM 732 C CA . THR A 1 92 ? 23.071 7.304 -22.320 1.00 82.25 92 THR A CA 1
ATOM 733 C C . THR A 1 92 ? 21.786 8.115 -22.206 1.00 82.25 92 THR A C 1
ATOM 735 O O . THR A 1 92 ? 21.712 9.231 -22.721 1.00 82.25 92 THR A O 1
ATOM 738 N N . GLU A 1 93 ? 20.788 7.576 -21.509 1.00 85.44 93 GLU A N 1
ATOM 739 C CA . GLU A 1 93 ? 19.522 8.257 -21.236 1.00 85.44 93 GLU A CA 1
ATOM 740 C C . GLU A 1 93 ? 19.350 8.511 -19.741 1.00 85.44 93 GLU A C 1
ATOM 742 O O . GLU A 1 93 ? 19.592 7.633 -18.911 1.00 85.44 93 GLU A O 1
ATOM 747 N N . LYS A 1 94 ? 18.928 9.730 -19.392 1.00 89.00 94 LYS A N 1
ATOM 748 C CA . LYS A 1 94 ? 18.668 10.146 -18.013 1.00 89.00 94 LYS A CA 1
ATOM 749 C C . LYS A 1 94 ? 17.171 10.356 -17.823 1.00 89.00 94 LYS A C 1
ATOM 751 O O . LYS A 1 94 ? 16.603 11.290 -18.379 1.00 89.00 94 LYS A O 1
ATOM 756 N N . ASN A 1 95 ? 16.568 9.527 -16.981 1.00 88.81 95 ASN A N 1
ATOM 757 C CA . ASN A 1 95 ? 15.157 9.585 -16.623 1.00 88.81 95 ASN A CA 1
ATOM 758 C C . ASN A 1 95 ? 14.992 10.165 -15.213 1.00 88.81 95 ASN A C 1
ATOM 760 O O . ASN A 1 95 ? 15.734 9.797 -14.299 1.00 88.81 95 ASN A O 1
ATOM 764 N N . ALA A 1 96 ? 14.035 11.075 -15.035 1.00 91.62 96 ALA A N 1
ATOM 765 C CA . ALA A 1 96 ? 13.723 11.696 -13.749 1.00 91.62 96 ALA A CA 1
ATOM 766 C C . ALA A 1 96 ? 12.469 11.065 -13.132 1.00 91.62 96 ALA A C 1
ATOM 768 O O . ALA A 1 96 ? 11.495 10.800 -13.834 1.00 91.62 96 ALA A O 1
ATOM 769 N N . PHE A 1 97 ? 12.502 10.849 -11.820 1.00 91.75 97 PHE A N 1
ATOM 770 C CA . PHE A 1 97 ? 11.424 10.222 -11.055 1.00 91.75 97 PHE A CA 1
ATOM 771 C C . PHE A 1 97 ? 11.254 10.934 -9.713 1.00 91.75 97 PHE A C 1
ATOM 773 O O . PHE A 1 97 ? 12.205 11.531 -9.208 1.00 91.75 97 PHE A O 1
ATOM 780 N N . ASP A 1 98 ? 10.076 10.815 -9.099 1.00 89.81 98 ASP A N 1
ATOM 781 C CA . ASP A 1 98 ? 9.848 11.318 -7.738 1.00 89.81 98 ASP A CA 1
ATOM 782 C C . ASP A 1 98 ? 10.654 10.528 -6.704 1.00 89.81 98 ASP A C 1
ATOM 784 O O . ASP A 1 98 ? 11.026 11.057 -5.660 1.00 89.81 98 ASP A O 1
ATOM 788 N N . HIS A 1 99 ? 10.942 9.256 -6.992 1.00 90.38 99 HIS A N 1
ATOM 789 C CA . HIS A 1 99 ? 11.883 8.458 -6.218 1.00 90.38 99 HIS A CA 1
ATOM 790 C C . HIS A 1 99 ? 12.428 7.288 -7.041 1.00 90.38 99 HIS A C 1
ATOM 792 O O . HIS A 1 99 ? 11.701 6.705 -7.850 1.00 90.38 99 HIS A O 1
ATOM 798 N N . VAL A 1 100 ? 13.688 6.917 -6.810 1.00 92.25 100 VAL A N 1
ATOM 799 C CA . VAL A 1 100 ? 14.328 5.738 -7.408 1.00 92.25 100 VAL A CA 1
ATOM 800 C C . VAL A 1 100 ? 14.801 4.799 -6.303 1.00 92.25 100 VAL A C 1
ATOM 802 O O . VAL A 1 100 ? 15.727 5.115 -5.560 1.00 92.25 100 VAL A O 1
ATOM 805 N N . PHE A 1 101 ? 14.180 3.624 -6.228 1.00 90.69 101 PHE A N 1
ATOM 806 C CA . PHE A 1 101 ? 14.589 2.534 -5.351 1.00 90.69 101 PHE A CA 1
ATOM 807 C C . PHE A 1 101 ? 15.669 1.675 -6.010 1.00 90.69 101 PHE A C 1
ATOM 809 O O . PHE A 1 101 ? 15.535 1.278 -7.173 1.00 90.69 101 PHE A O 1
ATOM 816 N N . THR A 1 102 ? 16.718 1.377 -5.247 1.00 89.06 102 THR A N 1
ATOM 817 C CA . THR A 1 102 ? 17.831 0.521 -5.670 1.00 89.06 102 THR A CA 1
ATOM 818 C C . THR A 1 102 ? 17.429 -0.961 -5.645 1.00 89.06 102 THR A C 1
ATOM 820 O O . THR A 1 102 ? 16.388 -1.307 -5.072 1.00 89.06 102 THR A O 1
ATOM 823 N N . PRO A 1 103 ? 18.222 -1.860 -6.254 1.00 85.44 103 PRO A N 1
ATOM 824 C CA . PRO A 1 103 ? 17.968 -3.300 -6.216 1.00 85.44 103 PRO A CA 1
ATOM 825 C C . PRO A 1 103 ? 17.840 -3.907 -4.814 1.00 85.44 103 PRO A C 1
ATOM 827 O O . PRO A 1 103 ? 17.141 -4.908 -4.648 1.00 85.44 103 PRO A O 1
ATOM 830 N N . GLU A 1 104 ? 18.496 -3.309 -3.821 1.00 86.62 104 GLU A N 1
ATOM 831 C CA . GLU A 1 104 ? 18.510 -3.749 -2.423 1.00 86.62 104 GLU A CA 1
ATOM 832 C C . GLU A 1 104 ? 17.239 -3.332 -1.671 1.00 86.62 104 GLU A C 1
ATOM 834 O O . GLU A 1 104 ? 16.936 -3.884 -0.615 1.00 86.62 104 GLU A O 1
ATOM 839 N N . ALA A 1 105 ? 16.477 -2.375 -2.212 1.00 86.75 105 ALA A N 1
ATOM 840 C CA . ALA A 1 105 ? 15.281 -1.862 -1.567 1.00 86.75 105 ALA A CA 1
ATOM 841 C C . ALA A 1 105 ? 14.203 -2.947 -1.431 1.00 86.75 105 ALA A C 1
ATOM 843 O O . ALA A 1 105 ? 13.759 -3.589 -2.402 1.00 86.75 105 ALA A O 1
ATOM 844 N N . THR A 1 106 ? 13.728 -3.111 -0.200 1.00 84.12 106 THR A N 1
ATOM 845 C CA . THR A 1 106 ? 12.664 -4.048 0.136 1.00 84.12 106 THR A CA 1
ATOM 846 C C . THR A 1 106 ? 11.291 -3.419 -0.090 1.00 84.12 106 THR A C 1
ATOM 848 O O . THR A 1 106 ? 11.134 -2.208 -0.232 1.00 84.12 106 THR A O 1
ATOM 851 N N . GLN A 1 107 ? 10.245 -4.247 -0.091 1.00 75.94 107 GLN A N 1
ATOM 852 C CA . GLN A 1 107 ? 8.869 -3.741 -0.165 1.00 75.94 107 GLN A CA 1
ATOM 853 C C . GLN A 1 107 ? 8.514 -2.848 1.030 1.00 75.94 107 GLN A C 1
ATOM 855 O O . GLN A 1 107 ? 7.757 -1.888 0.889 1.00 75.94 107 GLN A O 1
ATOM 860 N N . ARG A 1 108 ? 9.095 -3.143 2.199 1.00 79.62 108 ARG A N 1
ATOM 861 C CA . ARG A 1 108 ? 8.910 -2.347 3.412 1.00 79.62 108 ARG A CA 1
ATOM 862 C C . ARG A 1 108 ? 9.462 -0.936 3.233 1.00 79.62 108 ARG A C 1
ATOM 864 O O . ARG A 1 108 ? 8.819 0.009 3.675 1.00 79.62 108 ARG A O 1
ATOM 871 N N . ASP A 1 109 ? 10.581 -0.795 2.530 1.00 84.38 109 ASP A N 1
ATOM 872 C CA . ASP A 1 109 ? 11.199 0.507 2.250 1.00 84.38 109 ASP A CA 1
ATOM 873 C C . ASP A 1 109 ? 10.383 1.328 1.241 1.00 84.38 109 ASP A C 1
ATOM 875 O O . ASP A 1 109 ? 10.421 2.558 1.247 1.00 84.38 109 ASP A O 1
ATOM 879 N N . MET A 1 110 ? 9.592 0.655 0.397 1.00 84.62 110 MET A N 1
ATOM 880 C CA . MET A 1 110 ? 8.714 1.297 -0.583 1.00 84.62 110 MET A CA 1
ATOM 881 C C . MET A 1 110 ? 7.396 1.790 0.013 1.00 84.62 110 MET A C 1
ATOM 883 O O . MET A 1 110 ? 6.859 2.806 -0.435 1.00 84.62 110 MET A O 1
ATOM 887 N N . PHE A 1 111 ? 6.867 1.088 1.019 1.00 82.19 111 PHE A N 1
ATOM 888 C CA . PHE A 1 111 ? 5.559 1.387 1.600 1.00 82.19 111 PHE A CA 1
ATOM 889 C C . PHE A 1 111 ? 5.392 2.842 2.077 1.00 82.19 111 PHE A C 1
ATOM 891 O O . PHE A 1 111 ? 4.351 3.420 1.770 1.00 82.19 111 PHE A O 1
ATOM 898 N N . PRO A 1 112 ? 6.380 3.505 2.717 1.00 84.00 112 PRO A N 1
ATOM 899 C CA . PRO A 1 112 ? 6.267 4.911 3.111 1.00 84.00 112 PRO A CA 1
ATOM 900 C C . PRO A 1 112 ? 5.918 5.873 1.970 1.00 84.00 112 PRO A C 1
ATOM 902 O O . PRO A 1 112 ? 5.305 6.910 2.213 1.00 84.00 112 PRO A O 1
ATOM 905 N N . GLN A 1 113 ? 6.274 5.542 0.724 1.00 82.81 113 GLN A N 1
ATOM 906 C CA . GLN A 1 113 ? 5.915 6.358 -0.437 1.00 82.81 113 GLN A CA 1
ATOM 907 C C . GLN A 1 113 ? 4.437 6.215 -0.822 1.00 82.81 113 GLN A C 1
ATOM 909 O O . GLN A 1 113 ? 3.845 7.154 -1.357 1.00 82.81 113 GLN A O 1
ATOM 914 N N . VAL A 1 114 ? 3.839 5.058 -0.534 1.00 81.88 114 VAL A N 1
ATOM 915 C CA . VAL A 1 114 ? 2.450 4.701 -0.858 1.00 81.88 114 VAL A CA 1
ATOM 916 C C . VAL A 1 114 ? 1.504 4.975 0.316 1.00 81.88 114 VAL A C 1
ATOM 918 O O . VAL A 1 114 ? 0.341 5.297 0.097 1.00 81.88 114 VAL A O 1
ATOM 921 N N . ALA A 1 115 ? 2.001 4.923 1.554 1.00 81.56 115 ALA A N 1
ATOM 922 C CA . ALA A 1 115 ? 1.224 5.088 2.779 1.00 81.56 115 ALA A CA 1
ATOM 923 C C . ALA A 1 115 ? 0.304 6.329 2.794 1.00 81.56 115 ALA A C 1
ATOM 925 O O . ALA A 1 115 ? -0.854 6.169 3.174 1.00 81.56 115 ALA A O 1
ATOM 926 N N . PRO A 1 116 ? 0.711 7.527 2.316 1.00 82.12 116 PRO A N 1
ATOM 927 C CA . PRO A 1 116 ? -0.193 8.680 2.251 1.00 82.12 116 PRO A CA 1
ATOM 928 C C . PRO A 1 116 ? -1.449 8.440 1.394 1.00 82.12 116 PRO A C 1
ATOM 930 O O . PRO A 1 116 ? -2.518 8.948 1.719 1.00 82.12 116 PRO A O 1
ATOM 933 N N . LEU A 1 117 ? -1.347 7.641 0.323 1.00 81.75 117 LEU A N 1
ATOM 934 C CA . LEU A 1 117 ? -2.497 7.270 -0.512 1.00 81.75 117 LEU A CA 1
ATOM 935 C C . LEU A 1 117 ? -3.427 6.292 0.212 1.00 81.75 117 LEU A C 1
ATOM 937 O O . LEU A 1 117 ? -4.640 6.401 0.079 1.00 81.75 117 LEU A O 1
ATOM 941 N N . VAL A 1 118 ? -2.870 5.365 0.996 1.00 82.25 118 VAL A N 1
ATOM 942 C CA . VAL A 1 118 ? -3.652 4.416 1.808 1.00 82.25 118 VAL A CA 1
ATOM 943 C C . VAL A 1 118 ? -4.411 5.152 2.911 1.00 82.25 118 VAL A C 1
ATOM 945 O O . VAL A 1 118 ? -5.592 4.894 3.116 1.00 82.25 118 VAL A O 1
ATOM 948 N N . VAL A 1 119 ? -3.761 6.111 3.576 1.00 78.94 119 VAL A N 1
ATOM 949 C CA . VAL A 1 119 ? -4.405 6.979 4.574 1.00 78.94 119 VAL A CA 1
ATOM 950 C C . VAL A 1 119 ? -5.538 7.791 3.948 1.00 78.94 119 VAL A C 1
ATOM 952 O O . VAL A 1 119 ? -6.614 7.889 4.526 1.00 78.94 119 VAL A O 1
ATOM 955 N N . SER A 1 120 ? -5.326 8.336 2.751 1.00 78.81 120 SER A N 1
ATOM 956 C CA . SER A 1 120 ? -6.362 9.061 2.012 1.00 78.81 120 SER A CA 1
ATOM 957 C C . SER A 1 120 ? -7.543 8.171 1.612 1.00 78.81 120 SER A C 1
ATOM 959 O O . SER A 1 120 ? -8.700 8.545 1.809 1.00 78.81 120 SER A O 1
ATOM 961 N N . PHE A 1 121 ? -7.260 6.956 1.139 1.00 82.25 121 PHE A N 1
ATOM 962 C CA . PHE A 1 121 ? -8.280 5.948 0.864 1.00 82.25 121 PHE A CA 1
ATOM 963 C C . PHE A 1 121 ? -9.103 5.611 2.115 1.00 82.25 121 PHE A C 1
ATOM 965 O O . PHE A 1 121 ? -10.329 5.603 2.049 1.00 82.25 121 PHE A O 1
ATOM 972 N N . ALA A 1 122 ? -8.450 5.434 3.267 1.00 79.56 122 ALA A N 1
ATOM 973 C CA . ALA A 1 122 ? -9.131 5.245 4.550 1.00 79.56 122 ALA A CA 1
ATOM 974 C C . ALA A 1 122 ? -9.944 6.484 4.978 1.00 79.56 122 ALA A C 1
ATOM 976 O O . ALA A 1 122 ? -11.020 6.356 5.548 1.00 79.56 122 ALA A O 1
ATOM 977 N N . GLY A 1 123 ? -9.481 7.688 4.627 1.00 75.69 123 GLY A N 1
ATOM 978 C CA . GLY A 1 123 ? -10.234 8.940 4.771 1.00 75.69 123 GLY A CA 1
ATOM 979 C C . GLY A 1 123 ? -11.427 9.076 3.812 1.00 75.69 123 GLY A C 1
ATOM 980 O O . GLY A 1 123 ? -12.185 10.043 3.912 1.00 75.69 123 GLY A O 1
ATOM 981 N N . GLY A 1 124 ? -11.613 8.113 2.901 1.00 77.50 124 GLY A N 1
ATOM 982 C CA . GLY A 1 124 ? -12.704 8.016 1.933 1.00 77.50 124 GLY A CA 1
ATOM 983 C C . GLY A 1 124 ? -12.536 8.895 0.695 1.00 77.50 124 GLY A C 1
ATOM 984 O O . GLY A 1 124 ? -13.525 9.388 0.153 1.00 77.50 124 GLY A O 1
ATOM 985 N N . TYR A 1 125 ? -11.291 9.091 0.260 1.00 82.25 125 TYR A N 1
ATOM 986 C CA . TYR A 1 125 ? -10.951 9.616 -1.061 1.00 82.25 125 TYR A CA 1
ATOM 987 C C . TYR A 1 125 ? -10.590 8.478 -2.023 1.00 82.25 125 TYR A C 1
ATOM 989 O O . TYR A 1 125 ? -10.168 7.394 -1.618 1.00 82.25 125 TYR A O 1
ATOM 997 N N . HIS A 1 126 ? -10.693 8.732 -3.326 1.00 85.38 126 HIS A N 1
ATOM 998 C CA . HIS A 1 126 ? -10.220 7.785 -4.331 1.00 85.38 126 HIS A CA 1
ATOM 999 C C . HIS A 1 126 ? -8.694 7.837 -4.454 1.00 85.38 126 HIS A C 1
ATOM 1001 O O . HIS A 1 126 ? -8.109 8.902 -4.637 1.00 85.38 126 HIS A O 1
ATOM 1007 N N . ALA A 1 127 ? -8.051 6.670 -4.412 1.00 84.38 127 ALA A N 1
ATOM 1008 C CA . ALA A 1 127 ? -6.621 6.518 -4.645 1.00 84.38 127 ALA A CA 1
ATOM 1009 C C . ALA A 1 127 ? -6.375 5.484 -5.749 1.00 84.38 127 ALA A C 1
ATOM 1011 O O . ALA A 1 127 ? -7.044 4.454 -5.809 1.00 84.38 127 ALA A O 1
ATOM 1012 N N . CYS A 1 128 ? -5.395 5.746 -6.616 1.00 85.50 128 CYS A N 1
ATOM 1013 C CA . CYS A 1 128 ? -5.006 4.835 -7.689 1.00 85.50 128 CYS A CA 1
ATOM 1014 C C . CYS A 1 128 ? -3.504 4.554 -7.624 1.00 85.50 128 CYS A C 1
ATOM 1016 O O . CYS A 1 128 ? -2.690 5.475 -7.562 1.00 85.50 128 CYS A O 1
ATOM 1018 N N . ILE A 1 129 ? -3.138 3.272 -7.658 1.00 85.69 129 ILE A N 1
ATOM 1019 C CA . ILE A 1 129 ? -1.751 2.817 -7.744 1.00 85.69 129 ILE A CA 1
ATOM 1020 C C . ILE A 1 129 ? -1.622 1.985 -9.012 1.00 85.69 129 ILE A C 1
ATOM 1022 O O . ILE A 1 129 ? -2.303 0.974 -9.178 1.00 85.69 129 ILE A O 1
ATOM 1026 N N . MET A 1 130 ? -0.718 2.397 -9.897 1.00 83.12 130 MET A N 1
ATOM 1027 C CA . MET A 1 130 ? -0.405 1.670 -11.121 1.00 83.12 130 MET A CA 1
ATOM 1028 C C . MET A 1 130 ? 1.000 1.085 -11.028 1.00 83.12 130 MET A C 1
ATOM 1030 O O . MET A 1 130 ? 1.961 1.791 -10.733 1.00 83.12 130 MET A O 1
ATOM 1034 N N . ALA A 1 131 ? 1.125 -0.208 -11.318 1.00 80.44 131 ALA A N 1
ATOM 1035 C CA . ALA A 1 131 ? 2.411 -0.880 -11.436 1.00 80.44 131 ALA A CA 1
ATOM 1036 C C . ALA A 1 131 ? 2.670 -1.222 -12.908 1.00 80.44 131 ALA A C 1
ATOM 1038 O O . ALA A 1 131 ? 1.969 -2.051 -13.490 1.00 80.44 131 ALA A O 1
ATOM 1039 N N . ALA A 1 132 ? 3.684 -0.591 -13.500 1.00 69.75 132 ALA A N 1
ATOM 1040 C CA . ALA A 1 132 ? 4.148 -0.874 -14.855 1.00 69.75 132 ALA A CA 1
ATOM 1041 C C . ALA A 1 132 ? 5.537 -1.528 -14.800 1.00 69.75 132 ALA A C 1
ATOM 1043 O O . ALA A 1 132 ? 6.450 -1.006 -14.165 1.00 69.75 132 ALA A O 1
ATOM 1044 N N . GLY A 1 133 ? 5.690 -2.691 -15.438 1.00 64.25 133 GLY A N 1
ATOM 1045 C CA . GLY A 1 133 ? 6.957 -3.424 -15.488 1.00 64.25 133 GLY A CA 1
ATOM 1046 C C . GLY A 1 133 ? 6.772 -4.928 -15.692 1.00 64.25 133 GLY A C 1
ATOM 1047 O O . GLY A 1 133 ? 5.741 -5.501 -15.339 1.00 64.25 133 GLY A O 1
ATOM 1048 N N . SER A 1 134 ? 7.791 -5.585 -16.243 1.00 49.00 134 SER A N 1
ATOM 1049 C CA . SER A 1 134 ? 7.785 -6.995 -16.664 1.00 49.00 134 SER A CA 1
ATOM 1050 C C . SER A 1 134 ? 7.886 -8.023 -15.519 1.00 49.00 134 SER A C 1
ATOM 1052 O O . SER A 1 134 ? 8.425 -9.110 -15.704 1.00 49.00 134 SER A O 1
ATOM 1054 N N . SER A 1 135 ? 7.372 -7.735 -14.318 1.00 47.41 135 SER A N 1
ATOM 1055 C CA . SER A 1 135 ? 7.454 -8.678 -13.191 1.00 47.41 135 SER A CA 1
ATOM 1056 C C . SER A 1 135 ? 6.097 -9.018 -12.584 1.00 47.41 135 SER A C 1
ATOM 1058 O O . SER A 1 135 ? 5.501 -8.232 -11.847 1.00 47.41 135 SER A O 1
ATOM 1060 N N . ALA A 1 136 ? 5.679 -10.269 -12.793 1.00 45.22 136 ALA A N 1
ATOM 1061 C CA . ALA A 1 136 ? 4.547 -10.918 -12.129 1.00 45.22 136 ALA A CA 1
ATOM 1062 C C . ALA A 1 136 ? 4.638 -10.912 -10.582 1.00 45.22 136 ALA A C 1
ATOM 1064 O O . ALA A 1 136 ? 3.640 -11.132 -9.898 1.00 45.22 136 ALA A O 1
ATOM 1065 N N . GLN A 1 137 ? 5.817 -10.638 -10.011 1.00 45.50 137 GLN A N 1
ATOM 1066 C CA . GLN A 1 137 ? 6.073 -10.693 -8.569 1.00 45.50 137 GLN A CA 1
ATOM 1067 C C . GLN A 1 137 ? 5.594 -9.437 -7.820 1.00 45.50 137 GLN A C 1
ATOM 1069 O O . GLN A 1 137 ? 5.205 -9.535 -6.659 1.00 45.50 137 GLN A O 1
ATOM 1074 N N . ALA A 1 138 ? 5.556 -8.275 -8.485 1.00 42.84 138 ALA A N 1
ATOM 1075 C CA . ALA A 1 138 ? 5.095 -7.021 -7.879 1.00 42.84 138 ALA A CA 1
ATOM 1076 C C . ALA A 1 138 ? 3.585 -7.037 -7.581 1.00 42.84 138 ALA A C 1
ATOM 1078 O O . ALA A 1 138 ? 3.150 -6.488 -6.572 1.00 42.84 138 ALA A O 1
ATOM 1079 N N . ARG A 1 139 ? 2.796 -7.742 -8.409 1.00 47.84 139 ARG A N 1
ATOM 1080 C CA . ARG A 1 139 ? 1.337 -7.863 -8.247 1.00 47.84 139 ARG A CA 1
ATOM 1081 C C . ARG A 1 139 ? 0.944 -8.646 -6.985 1.00 47.84 139 ARG A C 1
ATOM 1083 O O . ARG A 1 139 ? -0.088 -8.356 -6.402 1.00 47.84 139 ARG A O 1
ATOM 1090 N N . ARG A 1 140 ? 1.768 -9.603 -6.528 1.00 46.47 140 ARG A N 1
ATOM 1091 C CA . ARG A 1 140 ? 1.453 -10.474 -5.372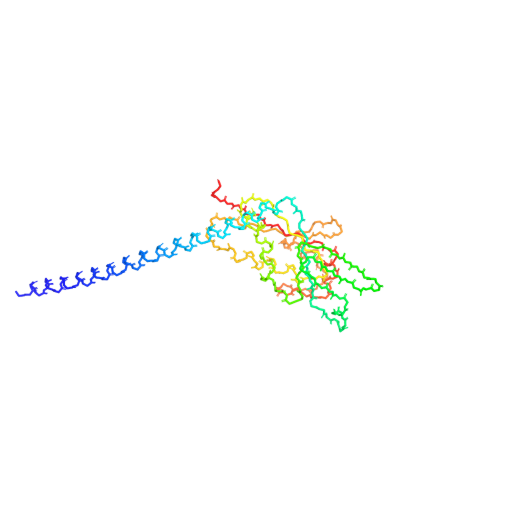 1.00 46.47 140 ARG A CA 1
ATOM 1092 C C . ARG A 1 140 ? 1.537 -9.764 -4.017 1.00 46.47 140 ARG A C 1
ATOM 1094 O O . ARG A 1 140 ? 0.865 -10.179 -3.084 1.00 46.47 140 ARG A O 1
ATOM 1101 N N . HIS A 1 141 ? 2.359 -8.721 -3.890 1.00 42.62 141 HIS A N 1
ATOM 1102 C CA . HIS A 1 141 ? 2.656 -8.126 -2.582 1.00 42.62 141 HIS A CA 1
ATOM 1103 C C . HIS A 1 141 ? 1.612 -7.101 -2.115 1.00 42.62 141 HIS A C 1
ATOM 1105 O O . HIS A 1 141 ? 1.389 -6.983 -0.917 1.00 42.62 141 HIS A O 1
ATOM 1111 N N . VAL A 1 142 ? 0.923 -6.426 -3.046 1.00 46.00 142 VAL A N 1
ATOM 1112 C CA . VAL A 1 142 ? -0.163 -5.474 -2.731 1.00 46.00 142 VAL A CA 1
ATOM 1113 C C . VAL A 1 142 ? -1.264 -6.140 -1.895 1.00 46.00 142 VAL A C 1
ATOM 1115 O O . VAL A 1 142 ? -1.793 -5.530 -0.973 1.00 46.00 142 VAL A O 1
ATOM 1118 N N . PHE A 1 143 ? -1.549 -7.419 -2.157 1.00 44.97 143 PHE A N 1
ATOM 1119 C CA . PHE A 1 143 ? -2.566 -8.187 -1.436 1.00 44.97 143 PHE A CA 1
ATOM 1120 C C . PHE A 1 143 ? -2.188 -8.491 0.022 1.00 44.97 143 PHE A C 1
ATOM 1122 O O . PHE A 1 143 ? -3.051 -8.439 0.887 1.00 44.97 143 PHE A O 1
ATOM 1129 N N . ALA A 1 144 ? -0.905 -8.722 0.324 1.00 47.25 144 ALA A N 1
ATOM 1130 C CA . ALA A 1 144 ? -0.453 -9.008 1.691 1.00 47.25 144 ALA A CA 1
ATOM 1131 C C . ALA A 1 144 ? -0.554 -7.786 2.626 1.00 47.25 144 ALA A C 1
ATOM 1133 O O . ALA A 1 144 ? -0.635 -7.932 3.842 1.00 47.25 144 ALA A O 1
ATOM 1134 N N . THR A 1 145 ? -0.545 -6.571 2.069 1.00 43.56 145 THR A N 1
ATOM 1135 C CA . THR A 1 145 ? -0.665 -5.321 2.835 1.00 43.56 145 THR A CA 1
ATOM 1136 C C . THR A 1 145 ? -2.102 -5.048 3.287 1.00 43.56 145 THR A C 1
ATOM 1138 O O . THR A 1 145 ? -2.300 -4.417 4.322 1.00 43.56 145 THR A O 1
ATOM 1141 N N . VAL A 1 146 ? -3.103 -5.548 2.554 1.00 49.47 146 VAL A N 1
ATOM 1142 C CA . VAL A 1 146 ? -4.525 -5.376 2.893 1.00 49.47 146 VAL A CA 1
ATOM 1143 C C . VAL A 1 146 ? -4.898 -6.177 4.146 1.00 49.47 146 VAL A C 1
ATOM 1145 O O . VAL A 1 146 ? -5.610 -5.664 5.006 1.00 49.47 146 VAL A O 1
ATOM 1148 N N . ASP A 1 147 ? -4.338 -7.378 4.315 1.00 41.78 147 ASP A N 1
ATOM 1149 C CA . ASP A 1 147 ? -4.585 -8.224 5.493 1.00 41.78 147 ASP A CA 1
ATOM 1150 C C . ASP A 1 147 ? -4.003 -7.645 6.797 1.00 41.78 147 ASP A C 1
ATOM 1152 O O . ASP A 1 147 ? -4.487 -7.952 7.887 1.00 41.78 147 ASP A O 1
ATOM 1156 N N . ALA A 1 148 ? -2.993 -6.773 6.705 1.00 46.22 148 ALA A N 1
ATOM 1157 C CA . ALA A 1 148 ? -2.335 -6.165 7.863 1.00 46.22 148 ALA A CA 1
ATOM 1158 C C . ALA A 1 148 ? -3.088 -4.953 8.451 1.00 46.22 148 ALA A C 1
ATOM 1160 O O . ALA A 1 148 ? -2.767 -4.519 9.555 1.00 46.22 148 ALA A O 1
ATOM 1161 N N . LEU A 1 149 ? -4.092 -4.410 7.751 1.00 48.75 149 LEU A N 1
ATOM 1162 C CA . LEU A 1 149 ? -4.867 -3.233 8.184 1.00 48.75 149 LEU A CA 1
ATOM 1163 C C . LEU A 1 149 ? -6.093 -3.587 9.042 1.00 48.75 149 LEU A C 1
ATOM 1165 O O . LEU A 1 149 ? -6.957 -2.752 9.290 1.00 48.75 149 LEU A O 1
ATOM 1169 N N . ARG A 1 150 ? -6.180 -4.831 9.516 1.00 43.34 150 ARG A N 1
ATOM 1170 C CA . ARG A 1 150 ? -7.383 -5.405 10.127 1.00 43.34 150 ARG A CA 1
ATOM 1171 C C . ARG A 1 150 ? -7.556 -5.089 11.616 1.00 43.34 150 ARG A C 1
ATOM 1173 O O . ARG A 1 150 ? -7.924 -5.972 12.387 1.00 43.34 150 ARG A O 1
ATOM 1180 N N . LEU A 1 151 ? -7.282 -3.856 12.041 1.00 48.16 151 LEU A N 1
ATOM 1181 C CA . LEU A 1 151 ? -7.435 -3.462 13.442 1.00 48.16 151 LEU A CA 1
ATOM 1182 C C . LEU A 1 151 ? -8.149 -2.111 13.600 1.00 48.16 151 LEU A C 1
ATOM 1184 O O . LEU A 1 151 ? -7.694 -1.078 13.115 1.00 48.16 151 LEU A O 1
ATOM 1188 N N . THR A 1 152 ? -9.233 -2.169 14.384 1.00 49.22 152 THR A N 1
ATOM 1189 C CA . THR A 1 152 ? -9.934 -1.088 15.112 1.00 49.22 152 THR A CA 1
ATOM 1190 C C . THR A 1 152 ? -10.925 -0.167 14.388 1.00 49.22 152 THR A C 1
ATOM 1192 O O . THR A 1 152 ? -11.110 0.952 14.846 1.00 49.22 152 THR A O 1
ATOM 1195 N N . TYR A 1 153 ? -11.646 -0.634 13.363 1.00 52.56 153 TYR A N 1
ATOM 1196 C CA . TYR A 1 153 ? -12.857 0.052 12.871 1.00 52.56 153 TYR A CA 1
ATOM 1197 C C . TYR A 1 153 ? -13.924 -0.952 12.394 1.00 52.56 153 TYR A C 1
ATOM 1199 O O . TYR A 1 153 ? -13.572 -1.981 11.813 1.00 52.56 153 TYR A O 1
ATOM 1207 N N . ASP A 1 154 ? -15.211 -0.651 12.622 1.00 60.91 154 ASP A N 1
ATOM 1208 C CA . ASP A 1 154 ? -16.372 -1.367 12.049 1.00 60.91 154 ASP A CA 1
ATOM 1209 C C . ASP A 1 154 ? -16.546 -0.997 10.563 1.00 60.91 154 ASP A C 1
ATOM 1211 O O . ASP A 1 154 ? -17.585 -0.497 10.122 1.00 60.91 154 ASP A O 1
ATOM 1215 N N . ASP A 1 155 ? -15.486 -1.193 9.784 1.00 68.12 155 ASP A N 1
ATOM 1216 C CA . ASP A 1 155 ? -15.471 -0.889 8.363 1.00 68.12 155 ASP A CA 1
ATOM 1217 C C . ASP A 1 155 ? -15.611 -2.179 7.551 1.00 68.12 155 ASP A C 1
ATOM 1219 O O . ASP A 1 155 ? -14.912 -3.174 7.768 1.00 68.12 155 ASP A O 1
ATOM 1223 N N . ALA A 1 156 ? -16.503 -2.159 6.565 1.00 76.56 156 ALA A N 1
ATOM 1224 C CA . ALA A 1 156 ? -16.633 -3.227 5.590 1.00 76.56 156 ALA A CA 1
ATOM 1225 C C . ALA A 1 156 ? -15.683 -2.962 4.414 1.00 76.56 156 ALA A C 1
ATOM 1227 O O . ALA A 1 156 ? -15.846 -1.998 3.663 1.00 76.56 156 ALA A O 1
ATOM 1228 N N . LEU A 1 157 ? -14.697 -3.841 4.229 1.00 80.12 157 LEU A N 1
ATOM 1229 C CA . LEU A 1 157 ? -13.820 -3.830 3.062 1.00 80.12 157 LEU A CA 1
ATOM 1230 C C . LEU A 1 157 ? -14.298 -4.867 2.042 1.00 80.12 157 LEU A C 1
ATOM 1232 O O . LEU A 1 157 ? -14.322 -6.065 2.319 1.00 80.12 157 LEU A O 1
ATOM 1236 N N . SER A 1 158 ? -14.629 -4.404 0.842 1.00 79.81 158 SER A N 1
ATOM 1237 C CA . SER A 1 158 ? -14.969 -5.247 -0.306 1.00 79.81 158 SER A CA 1
ATOM 1238 C C . SER A 1 158 ? -13.848 -5.213 -1.344 1.00 79.81 158 SER A C 1
ATOM 1240 O O . SER A 1 158 ? -13.224 -4.173 -1.572 1.00 79.81 158 SER A O 1
ATOM 1242 N N . VAL A 1 159 ? -13.563 -6.369 -1.947 1.00 78.38 159 VAL A N 1
ATOM 1243 C CA . VAL A 1 159 ? -12.454 -6.555 -2.889 1.00 78.38 159 VAL A CA 1
ATOM 1244 C C . VAL A 1 159 ? -12.995 -7.109 -4.201 1.00 78.38 159 VAL A C 1
ATOM 1246 O O . VAL A 1 159 ? -13.667 -8.135 -4.214 1.00 78.38 159 VAL A O 1
ATOM 1249 N N . GLY A 1 160 ? -12.681 -6.435 -5.304 1.00 75.25 160 GLY A N 1
ATOM 1250 C CA . GLY A 1 160 ? -12.986 -6.858 -6.670 1.00 75.25 160 GLY A CA 1
ATOM 1251 C C . GLY A 1 160 ? -11.706 -7.010 -7.486 1.00 75.25 160 GLY A C 1
ATOM 1252 O O . GLY A 1 160 ? -10.723 -6.308 -7.250 1.00 75.25 160 GLY A O 1
ATOM 1253 N N . MET A 1 161 ? -11.687 -7.932 -8.448 1.00 77.06 161 MET A N 1
ATOM 1254 C CA . MET A 1 161 ? -10.516 -8.143 -9.294 1.00 77.06 161 MET A CA 1
ATOM 1255 C C . MET A 1 161 ? -10.935 -8.488 -10.717 1.00 77.06 161 MET A C 1
ATOM 1257 O O . MET A 1 161 ? -11.678 -9.435 -10.956 1.00 77.06 161 MET A O 1
ATOM 1261 N N . VAL A 1 162 ? -10.419 -7.713 -11.665 1.00 75.19 162 VAL A N 1
ATOM 1262 C CA . VAL A 1 162 ? -10.784 -7.790 -13.077 1.00 75.19 162 VAL A CA 1
ATOM 1263 C C . VAL A 1 162 ? -9.530 -7.930 -13.925 1.00 75.19 162 VAL A C 1
ATOM 1265 O O . VAL A 1 162 ? -8.560 -7.189 -13.757 1.00 75.19 162 VAL A O 1
ATOM 1268 N N . GLY A 1 163 ? -9.552 -8.871 -14.861 1.00 75.25 163 GLY A N 1
ATOM 1269 C CA . GLY A 1 163 ? -8.588 -8.963 -15.949 1.00 75.25 163 GLY A CA 1
ATOM 1270 C C . GLY A 1 163 ? -9.111 -8.236 -17.183 1.00 75.25 163 GLY A C 1
ATOM 1271 O O . GLY A 1 163 ? -10.281 -8.365 -17.522 1.00 75.25 163 GLY A O 1
ATOM 1272 N N . ILE A 1 164 ? -8.247 -7.497 -17.871 1.00 75.50 164 ILE A N 1
ATOM 1273 C CA . ILE A 1 164 ? -8.523 -6.918 -19.185 1.00 75.50 164 ILE A CA 1
ATOM 1274 C C . ILE A 1 164 ? -7.579 -7.574 -20.182 1.00 75.50 164 ILE A C 1
ATOM 1276 O O . ILE A 1 164 ? -6.355 -7.443 -20.063 1.00 75.50 164 ILE A O 1
ATOM 1280 N N . TYR A 1 165 ? -8.143 -8.277 -21.156 1.00 75.50 165 TYR A N 1
ATOM 1281 C CA . TYR A 1 165 ? -7.404 -8.926 -22.234 1.00 75.50 165 TYR A CA 1
ATOM 1282 C C . TYR A 1 165 ? -8.150 -8.717 -23.548 1.00 75.50 165 TYR A C 1
ATOM 1284 O O . TYR A 1 165 ? -9.335 -9.020 -23.619 1.00 75.50 165 TYR A O 1
ATOM 1292 N N . ASN A 1 166 ? -7.471 -8.190 -24.572 1.00 76.56 166 ASN A N 1
ATOM 1293 C CA . ASN A 1 166 ? -8.081 -7.854 -25.868 1.00 76.56 166 ASN A CA 1
ATOM 1294 C C . ASN A 1 166 ? -9.403 -7.074 -25.727 1.00 76.56 166 ASN A C 1
ATOM 1296 O O . ASN A 1 166 ? -10.408 -7.443 -26.328 1.00 76.56 166 ASN A O 1
ATOM 1300 N N . ASP A 1 167 ? -9.406 -6.035 -24.886 1.00 79.00 167 ASP A N 1
ATOM 1301 C CA . ASP A 1 167 ? -10.589 -5.212 -24.573 1.00 79.00 167 ASP A CA 1
ATOM 1302 C C . ASP A 1 167 ? -11.782 -5.955 -23.941 1.00 79.00 167 ASP A C 1
ATOM 1304 O O . ASP A 1 167 ? -12.858 -5.388 -23.765 1.00 79.00 167 ASP A O 1
ATOM 1308 N N . GLN A 1 168 ? -11.593 -7.205 -23.515 1.00 72.94 168 GLN A N 1
ATOM 1309 C CA . GLN A 1 168 ? -12.598 -7.962 -22.776 1.00 72.94 168 GLN A CA 1
ATOM 1310 C C . GLN A 1 168 ? -12.334 -7.906 -21.273 1.00 72.94 168 GLN A C 1
ATOM 1312 O O . GLN A 1 168 ? -11.213 -8.129 -20.807 1.00 72.94 168 GLN A O 1
ATOM 1317 N N . ILE A 1 169 ? -13.403 -7.630 -20.524 1.00 78.81 169 ILE A N 1
ATOM 1318 C CA . ILE A 1 169 ? -13.435 -7.583 -19.062 1.00 78.81 169 ILE A CA 1
ATOM 1319 C C . ILE A 1 169 ? -13.740 -8.989 -18.540 1.00 78.81 169 ILE A C 1
ATOM 1321 O O . ILE A 1 169 ? -14.800 -9.546 -18.817 1.00 78.81 169 ILE A O 1
ATOM 1325 N N . LEU A 1 170 ? -12.816 -9.552 -17.765 1.00 76.19 170 LEU A N 1
ATOM 1326 C CA . LEU A 1 170 ? -12.945 -10.857 -17.127 1.00 76.19 170 LEU A CA 1
ATOM 1327 C C . LEU A 1 170 ? -13.002 -10.690 -15.608 1.00 76.19 170 LEU A C 1
ATOM 1329 O O . LEU A 1 170 ? -12.032 -10.232 -15.003 1.00 76.19 170 LEU A O 1
ATOM 1333 N N . ASP A 1 171 ? -14.105 -11.106 -14.988 1.00 77.50 171 ASP A N 1
ATOM 1334 C CA . ASP A 1 171 ? -14.189 -11.229 -13.531 1.00 77.50 171 ASP A CA 1
ATOM 1335 C C . ASP A 1 171 ? -13.347 -12.423 -13.062 1.00 77.50 171 ASP A C 1
ATOM 1337 O O . ASP A 1 171 ? -13.634 -13.580 -13.389 1.00 77.50 171 ASP A O 1
ATOM 1341 N N . LEU A 1 172 ? -12.296 -12.128 -12.297 1.00 71.56 172 LEU A N 1
ATOM 1342 C CA . LEU A 1 172 ? -11.327 -13.114 -11.831 1.00 71.56 172 LEU A CA 1
ATOM 1343 C C . LEU A 1 172 ? -11.750 -13.820 -10.532 1.00 71.56 172 LEU A C 1
ATOM 1345 O O . LEU A 1 172 ? -11.040 -14.733 -10.107 1.00 71.56 172 LEU A O 1
ATOM 1349 N N . PHE A 1 173 ? -12.878 -13.438 -9.921 1.00 67.50 173 PHE A N 1
ATOM 1350 C CA . PHE A 1 173 ? -13.454 -14.127 -8.759 1.00 67.50 173 PHE A CA 1
ATOM 1351 C C . PHE A 1 173 ? -14.577 -15.108 -9.115 1.00 67.50 173 PHE A C 1
ATOM 1353 O O . PHE A 1 173 ? -14.902 -15.981 -8.312 1.00 67.50 173 PHE A O 1
ATOM 1360 N N . SER A 1 174 ? -15.155 -15.012 -10.314 1.00 65.56 174 SER A N 1
ATOM 1361 C CA . SER A 1 174 ? -16.240 -15.902 -10.732 1.00 65.56 174 SER A CA 1
ATOM 1362 C C . SER A 1 174 ? -15.756 -17.346 -10.976 1.00 65.56 174 SER A C 1
ATOM 1364 O O . SER A 1 174 ? -14.829 -17.592 -11.752 1.00 65.56 174 SER A O 1
ATOM 1366 N N . GLU A 1 175 ? -16.426 -18.347 -10.382 1.00 53.03 175 GLU A N 1
ATOM 1367 C CA . GLU A 1 175 ? -16.149 -19.779 -10.638 1.00 53.03 175 GLU A CA 1
ATOM 1368 C C . GLU A 1 175 ? -16.303 -20.158 -12.131 1.00 53.03 175 GLU A C 1
ATOM 1370 O O . GLU A 1 175 ? -15.714 -21.129 -12.616 1.00 53.03 175 GLU A O 1
ATOM 1375 N N . GLY A 1 176 ? -17.058 -19.356 -12.892 1.00 44.00 176 GLY A N 1
ATOM 1376 C CA . GLY A 1 176 ? -17.258 -19.490 -14.336 1.00 44.00 176 GLY A CA 1
ATOM 1377 C C . GLY A 1 176 ? -16.016 -19.202 -15.188 1.00 44.00 176 GLY A C 1
ATOM 1378 O O . GLY A 1 176 ? -15.930 -19.719 -16.305 1.00 44.00 176 GLY A O 1
ATOM 1379 N N . ALA A 1 177 ? -15.011 -18.492 -14.662 1.00 47.12 177 ALA A N 1
ATOM 1380 C CA . ALA A 1 177 ? -13.735 -18.270 -15.352 1.00 47.12 177 ALA A CA 1
ATOM 1381 C C . ALA A 1 177 ? -12.956 -19.582 -15.607 1.00 47.12 177 ALA A C 1
ATOM 1383 O O . ALA A 1 177 ? -12.087 -19.639 -16.481 1.00 47.12 177 ALA A O 1
ATOM 1384 N N . ASN A 1 178 ? -13.310 -20.671 -14.908 1.00 42.16 178 ASN A N 1
ATOM 1385 C CA . ASN A 1 178 ? -12.782 -22.015 -15.156 1.00 42.16 178 ASN A CA 1
ATOM 1386 C C . ASN A 1 178 ? -13.537 -22.797 -16.250 1.00 42.16 178 ASN A C 1
ATOM 1388 O O . ASN A 1 178 ? -12.987 -23.756 -16.791 1.00 42.16 178 ASN A O 1
ATOM 1392 N N . ARG A 1 179 ? -14.769 -22.419 -16.633 1.00 39.22 179 ARG A N 1
ATOM 1393 C CA . ARG A 1 179 ? -15.538 -23.155 -17.664 1.00 39.22 179 ARG A CA 1
ATOM 1394 C C . ARG A 1 179 ? -15.144 -22.798 -19.095 1.00 39.22 179 ARG A C 1
ATOM 1396 O O . ARG A 1 179 ? -15.176 -23.684 -19.943 1.00 39.22 179 ARG A O 1
ATOM 1403 N N . ALA A 1 180 ? -14.657 -21.582 -19.345 1.00 40.34 180 ALA A N 1
ATOM 1404 C CA . ALA A 1 180 ? -13.998 -21.241 -20.613 1.00 40.34 180 ALA A CA 1
ATOM 1405 C C . ALA A 1 180 ? -12.610 -21.912 -20.770 1.00 40.34 180 ALA A C 1
ATOM 1407 O O . ALA A 1 180 ? -11.992 -21.825 -21.825 1.00 40.34 180 ALA A O 1
ATOM 1408 N N . ARG A 1 181 ? -12.127 -22.614 -19.729 1.00 45.03 181 ARG A N 1
ATOM 1409 C CA . ARG A 1 181 ? -10.833 -23.315 -19.670 1.00 45.03 181 ARG A CA 1
ATOM 1410 C C . ARG A 1 181 ? -10.955 -24.844 -19.598 1.00 45.03 181 ARG A C 1
ATOM 1412 O O . ARG A 1 181 ? -10.019 -25.513 -19.169 1.00 45.03 181 ARG A O 1
ATOM 1419 N N . LYS A 1 182 ? -12.058 -25.445 -20.068 1.00 33.72 182 LYS A N 1
ATOM 1420 C CA . LYS A 1 182 ? -12.150 -26.910 -20.274 1.00 33.72 182 LYS A CA 1
ATOM 1421 C C . LYS A 1 182 ? -11.375 -27.366 -21.525 1.00 33.72 182 LYS A C 1
ATOM 1423 O O . LYS A 1 182 ? -11.909 -28.010 -22.418 1.00 33.72 182 LYS A O 1
ATOM 1428 N N . GLY A 1 183 ? -10.093 -27.020 -21.560 1.00 32.47 183 GLY A N 1
ATOM 1429 C CA . GLY A 1 183 ? -9.137 -27.392 -22.596 1.00 32.47 183 GLY A CA 1
ATOM 1430 C C . GLY A 1 183 ? -7.712 -27.530 -22.062 1.00 32.47 183 GLY A C 1
ATOM 1431 O O . GLY A 1 183 ? -6.777 -27.329 -22.815 1.00 32.47 183 GLY A O 1
ATOM 1432 N N . ALA A 1 184 ? -7.521 -27.806 -20.771 1.00 34.28 184 ALA A N 1
ATOM 1433 C CA . ALA A 1 184 ? -6.292 -28.382 -20.222 1.00 34.28 184 ALA A CA 1
ATOM 1434 C C . ALA A 1 184 ? -6.562 -28.780 -18.768 1.00 34.28 184 ALA A C 1
ATOM 1436 O O . ALA A 1 184 ? -7.116 -28.007 -17.990 1.00 34.28 184 ALA A O 1
ATOM 1437 N N . ALA A 1 185 ? -6.229 -30.018 -18.428 1.00 31.02 185 ALA A N 1
ATOM 1438 C CA . ALA A 1 185 ? -6.536 -30.636 -17.152 1.00 31.02 185 ALA A CA 1
ATOM 1439 C C . ALA A 1 185 ? -5.959 -29.874 -15.940 1.00 31.02 185 ALA A C 1
ATOM 1441 O O . ALA A 1 185 ? -4.798 -29.480 -15.936 1.00 31.02 185 ALA A O 1
ATOM 1442 N N . GLY A 1 186 ? -6.801 -29.748 -14.908 1.00 31.23 186 GLY A N 1
ATOM 1443 C CA . GLY A 1 186 ? -6.466 -29.836 -13.484 1.00 31.23 186 GLY A CA 1
ATOM 1444 C C . GLY A 1 186 ? -5.354 -28.949 -12.919 1.00 31.23 186 GLY A C 1
ATOM 1445 O O . GLY A 1 186 ? -4.187 -29.311 -12.971 1.00 31.23 186 GLY A O 1
ATOM 1446 N N . ASN A 1 187 ? -5.737 -27.897 -12.189 1.00 30.22 187 ASN A N 1
ATOM 1447 C CA . ASN A 1 187 ? -5.359 -27.807 -10.774 1.00 30.22 187 ASN A CA 1
ATOM 1448 C C . ASN A 1 187 ? -6.158 -26.713 -10.056 1.00 30.22 187 ASN A C 1
ATOM 1450 O O . ASN A 1 187 ? -5.931 -25.518 -10.240 1.00 30.22 187 ASN A O 1
ATOM 1454 N N . VAL A 1 188 ? -7.084 -27.149 -9.205 1.00 43.09 188 VAL A N 1
ATOM 1455 C CA . VAL A 1 188 ? -7.585 -26.356 -8.084 1.00 43.09 188 VAL A CA 1
ATOM 1456 C C . VAL A 1 188 ? -6.530 -26.493 -6.998 1.00 43.09 188 VAL A C 1
ATOM 1458 O O . VAL A 1 188 ? -6.424 -27.558 -6.403 1.00 43.09 188 VAL A O 1
ATOM 1461 N N . ASN A 1 189 ? -5.684 -25.479 -6.838 1.00 32.16 189 ASN A N 1
ATOM 1462 C CA . ASN A 1 189 ? -5.078 -25.059 -5.572 1.00 32.16 189 ASN A CA 1
ATOM 1463 C C . ASN A 1 189 ? -3.985 -24.024 -5.830 1.00 32.16 189 ASN A C 1
ATOM 1465 O O . ASN A 1 189 ? -3.289 -24.044 -6.844 1.00 32.16 189 ASN A O 1
ATOM 1469 N N . HIS A 1 190 ? -3.868 -23.110 -4.872 1.00 37.25 190 HIS A N 1
ATOM 1470 C CA . HIS A 1 190 ? -2.831 -22.103 -4.713 1.00 37.25 190 HIS A CA 1
ATOM 1471 C C . HIS A 1 190 ? -1.439 -22.603 -5.115 1.00 37.25 190 HIS A C 1
ATOM 1473 O O . HIS A 1 190 ? -0.736 -23.182 -4.302 1.00 37.25 190 HIS A O 1
ATOM 1479 N N . ASN A 1 191 ? -1.060 -22.392 -6.374 1.00 31.03 191 ASN A N 1
ATOM 1480 C CA . ASN A 1 191 ? 0.304 -22.239 -6.878 1.00 31.03 191 ASN A CA 1
ATOM 1481 C C . ASN A 1 191 ? 0.204 -22.066 -8.393 1.00 31.03 191 ASN A C 1
ATOM 1483 O O . ASN A 1 191 ? 0.205 -23.020 -9.165 1.00 31.03 191 ASN A O 1
ATOM 1487 N N . ILE A 1 192 ? 0.056 -20.808 -8.809 1.00 38.97 192 ILE A N 1
ATOM 1488 C CA . ILE A 1 192 ? -0.044 -20.405 -10.212 1.00 38.97 192 ILE A CA 1
ATOM 1489 C C . ILE A 1 192 ? 1.212 -20.887 -10.954 1.00 38.97 192 ILE A C 1
ATOM 1491 O O . ILE A 1 192 ? 2.300 -20.331 -10.772 1.00 38.97 192 ILE A O 1
ATOM 1495 N N . ALA A 1 193 ? 1.032 -21.933 -11.764 1.00 30.33 193 ALA A N 1
ATOM 1496 C CA . ALA A 1 193 ? 2.029 -22.527 -12.640 1.00 30.33 193 ALA A CA 1
ATOM 1497 C C . ALA A 1 193 ? 2.607 -21.463 -13.590 1.00 30.33 193 ALA A C 1
ATOM 1499 O O . ALA A 1 193 ? 1.891 -20.768 -14.311 1.00 30.33 193 ALA A O 1
ATOM 1500 N N . ALA A 1 194 ? 3.927 -21.306 -13.533 1.00 34.78 194 ALA A N 1
ATOM 1501 C CA . ALA A 1 194 ? 4.640 -20.094 -13.916 1.00 34.78 194 ALA A CA 1
ATOM 1502 C C . ALA A 1 194 ? 5.209 -20.083 -15.348 1.00 34.78 194 ALA A C 1
ATOM 1504 O O . ALA A 1 194 ? 6.197 -19.393 -15.584 1.00 34.78 194 ALA A O 1
ATOM 1505 N N . THR A 1 195 ? 4.648 -20.807 -16.320 1.00 37.00 195 THR A N 1
ATOM 1506 C CA . THR A 1 195 ? 5.312 -20.918 -17.641 1.00 37.00 195 THR A CA 1
ATOM 1507 C C . THR A 1 195 ? 4.448 -20.568 -18.854 1.00 37.00 195 THR A C 1
ATOM 1509 O O . THR A 1 195 ? 4.925 -19.806 -19.687 1.00 37.00 195 THR A O 1
ATOM 1512 N N . SER A 1 196 ? 3.174 -20.965 -18.947 1.00 33.16 196 SER A N 1
ATOM 1513 C CA . SER A 1 196 ? 2.285 -20.513 -20.046 1.00 33.16 196 SER A CA 1
ATOM 1514 C C . SER A 1 196 ? 1.489 -19.244 -19.702 1.00 33.16 196 SER A C 1
ATOM 1516 O O . SER A 1 196 ? 1.264 -18.386 -20.551 1.00 33.16 196 SER A O 1
ATOM 1518 N N . MET A 1 197 ? 1.144 -19.063 -18.423 1.00 38.50 197 MET A N 1
ATOM 1519 C CA . MET A 1 197 ? 0.322 -17.949 -17.928 1.00 38.50 197 MET A CA 1
ATOM 1520 C C . MET A 1 197 ? 1.067 -16.602 -17.874 1.00 38.50 197 MET A C 1
ATOM 1522 O O . MET A 1 197 ? 0.442 -15.544 -17.862 1.00 38.50 197 MET A O 1
ATOM 1526 N N . ASN A 1 198 ? 2.405 -16.613 -17.868 1.00 40.03 198 ASN A N 1
ATOM 1527 C CA . ASN A 1 198 ? 3.221 -15.394 -17.825 1.00 40.03 198 ASN A CA 1
ATOM 1528 C C . ASN A 1 198 ? 3.211 -14.622 -19.156 1.00 40.03 198 ASN A C 1
ATOM 1530 O O . ASN A 1 198 ? 3.342 -13.399 -19.147 1.00 40.03 198 ASN A O 1
ATOM 1534 N N . LEU A 1 199 ? 3.021 -15.306 -20.288 1.00 40.03 199 LEU A N 1
ATOM 1535 C CA . LEU A 1 199 ? 3.043 -14.684 -21.615 1.00 40.03 199 LEU A CA 1
ATOM 1536 C C . LEU A 1 199 ? 1.731 -13.943 -21.924 1.00 40.03 199 LEU A C 1
ATOM 1538 O O . LEU A 1 199 ? 1.763 -12.793 -22.360 1.00 40.03 199 LEU A O 1
ATOM 1542 N N . GLU A 1 200 ? 0.582 -14.549 -21.611 1.00 43.50 200 GLU A N 1
ATOM 1543 C CA . GLU A 1 200 ? -0.729 -13.890 -21.721 1.00 43.50 200 GLU A CA 1
ATOM 1544 C C . GLU A 1 200 ? -0.928 -12.818 -20.638 1.00 43.50 200 GLU A C 1
ATOM 1546 O O . GLU A 1 200 ? -1.457 -11.748 -20.930 1.00 43.50 200 GLU A O 1
ATOM 1551 N N . SER A 1 201 ? -0.414 -13.031 -19.417 1.00 50.72 201 SER A N 1
ATOM 1552 C CA . SER A 1 201 ? -0.461 -12.045 -18.317 1.00 50.72 201 SER A CA 1
ATOM 1553 C C . SER A 1 201 ? 0.397 -10.796 -18.557 1.00 50.72 201 SER A C 1
ATOM 1555 O O . SER A 1 201 ? 0.144 -9.727 -17.997 1.00 50.72 201 SER A O 1
ATOM 1557 N N . SER A 1 202 ? 1.405 -10.906 -19.426 1.00 50.22 202 SER A N 1
ATOM 1558 C CA . SER A 1 202 ? 2.208 -9.764 -19.876 1.00 50.22 202 SER A CA 1
ATOM 1559 C C . SER A 1 202 ? 1.448 -8.868 -20.859 1.00 50.22 202 SER A C 1
ATOM 1561 O O . SER A 1 202 ? 1.778 -7.692 -20.989 1.00 50.22 202 SER A O 1
ATOM 1563 N N . ARG A 1 203 ? 0.424 -9.412 -21.532 1.00 56.72 203 ARG A N 1
ATOM 1564 C CA . ARG A 1 203 ? -0.456 -8.692 -22.466 1.00 56.72 203 ARG A CA 1
ATOM 1565 C C . ARG A 1 203 ? -1.818 -8.351 -21.858 1.00 56.72 203 ARG A C 1
ATOM 1567 O O . ARG A 1 203 ? -2.543 -7.551 -22.439 1.00 56.72 203 ARG A O 1
ATOM 1574 N N . SER A 1 204 ? -2.151 -8.915 -20.696 1.00 61.91 204 SER A N 1
ATOM 1575 C CA . SER A 1 204 ? -3.348 -8.568 -19.934 1.00 61.91 204 SER A CA 1
ATOM 1576 C C . SER A 1 204 ? -3.042 -7.620 -18.771 1.00 61.91 204 SER A C 1
ATOM 1578 O O . SER A 1 204 ? -2.005 -7.687 -18.097 1.00 61.91 204 SER A O 1
ATOM 1580 N N . ARG A 1 205 ? -3.972 -6.698 -18.524 1.00 67.56 205 ARG A N 1
ATOM 1581 C CA . ARG A 1 205 ? -3.927 -5.784 -17.378 1.00 67.56 205 ARG A CA 1
ATOM 1582 C C . ARG A 1 205 ? -4.809 -6.364 -16.282 1.00 67.56 205 ARG A C 1
ATOM 1584 O O . ARG A 1 205 ? -5.885 -6.868 -16.571 1.00 67.56 205 ARG A O 1
ATOM 1591 N N . ALA A 1 206 ? -4.360 -6.300 -15.036 1.00 72.88 206 ALA A N 1
ATOM 1592 C CA . ALA A 1 206 ? -5.185 -6.662 -13.889 1.00 72.88 206 ALA A CA 1
ATOM 1593 C C . ALA A 1 206 ? -5.525 -5.390 -13.114 1.00 72.88 206 ALA A C 1
ATOM 1595 O O . ALA A 1 206 ? -4.628 -4.604 -12.805 1.00 72.88 206 ALA A O 1
ATOM 1596 N N . LEU A 1 207 ? -6.806 -5.203 -12.817 1.00 77.31 207 LEU A N 1
ATOM 1597 C CA . LEU A 1 207 ? -7.315 -4.158 -11.944 1.00 77.31 207 LEU A CA 1
ATOM 1598 C C . LEU A 1 207 ? -7.787 -4.804 -10.646 1.00 77.31 207 LEU A C 1
ATOM 1600 O O . LEU A 1 207 ? -8.523 -5.789 -10.669 1.00 77.31 207 LEU A O 1
ATOM 1604 N N . VAL A 1 208 ? -7.346 -4.248 -9.523 1.00 78.38 208 VAL A N 1
ATOM 1605 C CA . VAL A 1 208 ? -7.804 -4.626 -8.186 1.00 78.38 208 VAL A CA 1
ATOM 1606 C C . VAL A 1 208 ? -8.563 -3.436 -7.632 1.00 78.38 208 VAL A C 1
ATOM 1608 O O . VAL A 1 208 ? -8.019 -2.335 -7.558 1.00 78.38 208 VAL A O 1
ATOM 1611 N N . PHE A 1 209 ? -9.814 -3.662 -7.262 1.00 80.31 209 PHE A N 1
ATOM 1612 C CA . PHE A 1 209 ? -10.690 -2.670 -6.667 1.00 80.31 209 PHE A CA 1
ATOM 1613 C C . PHE A 1 209 ? -10.811 -2.966 -5.179 1.00 80.31 209 PHE A C 1
ATOM 1615 O O . PHE A 1 209 ? -11.176 -4.073 -4.790 1.00 80.31 209 PHE A O 1
ATOM 1622 N N . LEU A 1 210 ? -10.496 -1.973 -4.356 1.00 82.31 210 LEU A N 1
ATOM 1623 C CA . LEU A 1 210 ? -10.756 -1.993 -2.925 1.00 82.31 210 LEU A CA 1
ATOM 1624 C C . LEU A 1 210 ? -11.827 -0.946 -2.659 1.00 82.31 210 LEU A C 1
ATOM 1626 O O . LEU A 1 210 ? -11.660 0.213 -3.034 1.00 82.31 210 LEU A O 1
ATOM 1630 N N . HIS A 1 211 ? -12.922 -1.354 -2.034 1.00 82.38 211 HIS A N 1
ATOM 1631 C CA . HIS A 1 211 ? -13.999 -0.454 -1.659 1.00 82.38 211 HIS A CA 1
ATOM 1632 C C . HIS A 1 211 ? -14.242 -0.567 -0.158 1.00 82.38 211 HIS A C 1
ATOM 1634 O O . HIS A 1 211 ? -14.678 -1.607 0.342 1.00 82.38 211 HIS A O 1
ATOM 1640 N N . LEU A 1 212 ? -13.894 0.510 0.545 1.00 82.12 212 LEU A N 1
ATOM 1641 C CA . LEU A 1 212 ? -14.029 0.653 1.986 1.00 82.12 212 LEU A CA 1
ATOM 1642 C C . LEU A 1 212 ? -15.339 1.379 2.291 1.00 82.12 212 LEU A C 1
ATOM 1644 O O . LEU A 1 212 ? -15.563 2.490 1.817 1.00 82.12 212 LEU A O 1
ATOM 1648 N N . THR A 1 213 ? -16.198 0.745 3.080 1.00 79.25 213 THR A N 1
ATOM 1649 C CA . THR A 1 213 ? -17.435 1.336 3.596 1.00 79.25 213 THR A CA 1
ATOM 1650 C C . THR A 1 213 ? -17.298 1.466 5.102 1.00 79.25 213 THR A C 1
ATOM 1652 O O . THR A 1 213 ? -17.200 0.454 5.789 1.00 79.25 213 THR A O 1
ATOM 1655 N N . SER A 1 214 ? -17.285 2.697 5.608 1.00 73.31 214 SER A N 1
ATOM 1656 C CA . SER A 1 214 ? -17.261 2.950 7.049 1.00 73.31 214 SER A CA 1
ATOM 1657 C C . SER A 1 214 ? -18.665 3.236 7.565 1.00 73.31 214 SER A C 1
ATOM 1659 O O . SER A 1 214 ? -19.380 4.048 6.978 1.00 73.31 214 SER A O 1
ATOM 1661 N N . LEU A 1 215 ? -19.052 2.583 8.664 1.00 62.22 215 LEU A N 1
ATOM 1662 C CA . LEU A 1 215 ? -20.327 2.824 9.353 1.00 62.22 215 LEU A CA 1
ATOM 1663 C C . LEU A 1 215 ? -20.329 4.121 10.185 1.00 62.22 215 LEU A C 1
ATOM 1665 O O . LEU A 1 215 ? -21.383 4.536 10.654 1.00 62.22 215 LEU A O 1
ATOM 1669 N N . HIS A 1 216 ? -19.169 4.757 10.375 1.00 55.16 216 HIS A N 1
ATOM 1670 C CA . HIS A 1 216 ? -18.976 5.904 11.273 1.00 55.16 216 HIS A CA 1
ATOM 1671 C C . HIS A 1 216 ? -18.803 7.243 10.528 1.00 55.16 216 HIS A C 1
ATOM 1673 O O . HIS A 1 216 ? -18.085 8.126 11.000 1.00 55.16 216 HIS A O 1
ATOM 1679 N N . ARG A 1 217 ? -19.434 7.396 9.358 1.00 47.38 217 ARG A N 1
ATOM 1680 C CA . ARG A 1 217 ? -19.427 8.649 8.586 1.00 47.38 217 ARG A CA 1
ATOM 1681 C C . ARG A 1 217 ? -20.680 9.483 8.804 1.00 47.38 217 ARG A C 1
ATOM 1683 O O . ARG A 1 217 ? -21.780 8.893 8.818 1.00 47.38 217 ARG A O 1
#

pLDDT: mean 72.15, std 18.35, range [30.22, 93.94]

Sequence (217 aa):
MELEFKCKRLTTKLAAARAQQTSFSGENTAMRMTARELEAMTKAAWQQLAEKYYKLSDRVRVICRVRTPTARGAETLLWHRPHSLLVALGRTEKNAFDHVFTPEATQRDMFPQVAPLVVSFAGGYHACIMAAGSSAQARRHVFATVDALRLTYDDALSVGMVGIYNDQILDLFSEGANRARKGAAGNVNHNIAATSMNLESSRSRALVFLHLTSLHR

Secondary structure (DSSP, 8-state):
-HHHHHHHHHHHHHHHHHHHHHHHHHHHHHHHHHHHHHHHHHHHHHHHHHHHHHHHHTS---EEEPPPPSSTTSGGGEEEETTEEEEEESEEEEEE-SEEE-TT--HHHHHHHHHHHHHHHHTT--------SS-HHHHHHHHHHHHTT-SS--EEEEEEEEEEETTEEEESS-GGGGGGGTTS----SS---TTTHHHHHTTSEEEEEEEEEETT-

Foldseek 3Di:
DVVVVVVVVVVVVVVVVVVVVVVVVVVVVVVVVVVVVVVVVVVVVLVVLQVVLVVVVVDDFDEAEDADDPDPPCVVQWDDDQFWIWGHDVHTDIDGGPGYHYNPDDPVNVVSVCVSQVSVVVVVDDHDDDDDDLDPVVVVVVVVVVVVVPDDAPKDKDKWKWKAAPNDTDGPPDPCVCVVVPPDDDDPDPDPDDDPVSVRVNRMDMDMDIDIGGPPD